Protein AF-A0A842T8N2-F1 (afdb_monomer_lite)

pLDDT: mean 73.02, std 15.63, range [35.78, 96.31]

Radius of gyration: 46.65 Å; chains: 1; bounding box: 90×33×134 Å

Secondary structure (DSSP, 8-state):
--SHHHHHHHHHHHHHHHHHHHHTS-------TT-------SS---------TTHHHHHHHHHHHHHHHHHHHHHHHHHHHHHHHHHHHS--S-HHHHHHHHHHHHHHHHHHHHHHHHHHHHHHHHHHHHHHHHHHHHHHHHHHHHHHHHHHHHHHHHHHHHHS---SSS------EEEPTTT--EEETT-SB-TTT-PBPP---

Foldseek 3Di:
DPPVVVVVVVVVVVVVVVVVVVVPPDPPQDDDPPPPRDPDPPPPDDPPDDDDPCVVVVVVVVVVVVVVVVVVVVVVVVVVVVVVVVVVVPPDPPVPVVVVVVVVVVVVVVVVVVVVVVVVVVVVVVVVVCCVVVVVVVVVVVVVVVVVVVVVVVVVVVVVVVPPDPPPVPPPPPQPWDAAPPPRDIGGPPDQADPPPRDGGDDDD

Sequence (205 aa):
MSTNEDIGYKIRKYVLDLFIIFLLLPSNICFGENYRFVFSWGYGLTISLLDLSTGPIITFILEFYTYLIVFCFILMMILMVLASYFIKHQQIKVAYSFRLIEYWVILMFVSIWIFIFNIMEFIIYRELFGAYIFLPILFIFLFLKTILGIRLGLRLTKEKLNEMPSQNAENAQELETKFCSHCGKKIKNDAEFCEYCGGKQEYTL

Structure (mmCIF, N/CA/C/O backbone):
data_AF-A0A842T8N2-F1
#
_entry.id   AF-A0A842T8N2-F1
#
loop_
_atom_site.group_PDB
_atom_site.id
_atom_site.type_symbol
_atom_site.label_atom_id
_atom_site.label_alt_id
_atom_site.label_comp_id
_atom_site.label_asym_id
_atom_site.label_entity_id
_atom_site.label_seq_id
_atom_site.pdbx_PDB_ins_code
_atom_site.Cartn_x
_atom_site.Cartn_y
_atom_site.Cartn_z
_atom_site.occupancy
_atom_site.B_iso_or_equiv
_atom_site.auth_seq_id
_atom_site.auth_comp_id
_atom_site.auth_asym_id
_atom_site.auth_atom_id
_atom_site.pdbx_PDB_model_num
ATOM 1 N N . MET A 1 1 ? -46.316 -1.437 41.457 1.00 52.72 1 MET A N 1
ATOM 2 C CA . MET A 1 1 ? -45.066 -2.206 41.654 1.00 52.72 1 MET A CA 1
ATOM 3 C C . MET A 1 1 ? -44.668 -3.028 40.411 1.00 52.72 1 MET A C 1
ATOM 5 O O . MET A 1 1 ? -43.785 -3.858 40.526 1.00 52.72 1 MET A O 1
ATOM 9 N N . SER A 1 2 ? -45.233 -2.776 39.214 1.00 53.31 2 SER A N 1
ATOM 10 C CA . SER A 1 2 ? -45.031 -3.604 38.003 1.00 53.31 2 SER A CA 1
ATOM 11 C C . SER A 1 2 ? -44.161 -2.976 36.896 1.00 53.31 2 SER A C 1
ATOM 13 O O . SER A 1 2 ? -44.111 -3.494 35.789 1.00 53.31 2 SER A O 1
ATOM 15 N N . THR A 1 3 ? -43.484 -1.851 37.141 1.00 62.97 3 THR A N 1
ATOM 16 C CA . THR A 1 3 ? -42.824 -1.081 36.065 1.00 62.97 3 THR A CA 1
ATOM 17 C C . THR A 1 3 ? -41.364 -1.462 35.796 1.00 62.97 3 THR A C 1
ATOM 19 O O . THR A 1 3 ? -40.832 -1.099 34.752 1.00 62.97 3 THR A O 1
ATOM 22 N N . ASN A 1 4 ? -40.702 -2.200 36.696 1.00 54.41 4 ASN A N 1
ATOM 23 C CA . ASN A 1 4 ? -39.275 -2.522 36.546 1.00 54.41 4 ASN A CA 1
ATOM 24 C C . ASN A 1 4 ? -38.993 -3.792 35.725 1.00 54.41 4 ASN A C 1
ATOM 26 O O . ASN A 1 4 ? -37.939 -3.864 35.097 1.00 54.41 4 ASN A O 1
ATOM 30 N N . GLU A 1 5 ? -39.911 -4.762 35.674 1.00 70.56 5 GLU A N 1
ATOM 31 C CA . GLU A 1 5 ? -39.715 -5.977 34.860 1.00 70.56 5 GLU A CA 1
ATOM 32 C C . GLU A 1 5 ? -39.825 -5.691 33.353 1.00 70.56 5 GLU A C 1
ATOM 34 O O . GLU A 1 5 ? -39.083 -6.257 32.549 1.00 70.56 5 GLU A O 1
ATOM 39 N N . ASP A 1 6 ? -40.663 -4.726 32.970 1.00 77.62 6 ASP A N 1
ATOM 40 C CA . ASP A 1 6 ? -40.945 -4.408 31.565 1.00 77.62 6 ASP A CA 1
ATOM 41 C C . ASP A 1 6 ? -39.753 -3.735 30.843 1.00 77.62 6 ASP A C 1
ATOM 43 O O . ASP A 1 6 ? -39.524 -3.906 29.642 1.00 77.62 6 ASP A O 1
ATOM 47 N N . ILE A 1 7 ? -38.907 -3.016 31.590 1.00 73.31 7 ILE A N 1
ATOM 48 C CA . ILE A 1 7 ? -37.714 -2.345 31.046 1.00 73.31 7 ILE A CA 1
ATOM 49 C C . ILE A 1 7 ? -36.617 -3.363 30.697 1.00 73.31 7 ILE A C 1
ATOM 51 O O . ILE A 1 7 ? -35.947 -3.225 29.671 1.00 73.31 7 ILE A O 1
ATOM 55 N N . GLY A 1 8 ? -36.448 -4.408 31.515 1.00 75.19 8 GLY A N 1
ATOM 56 C CA . GLY A 1 8 ? -35.455 -5.457 31.272 1.00 75.19 8 GLY A CA 1
ATOM 57 C C . GLY A 1 8 ? -35.747 -6.253 30.000 1.00 75.19 8 GLY A C 1
ATOM 58 O O . GLY A 1 8 ? -34.830 -6.561 29.234 1.00 75.19 8 GLY A O 1
ATOM 59 N N . TYR A 1 9 ? -37.028 -6.520 29.731 1.00 78.25 9 TYR A N 1
ATOM 60 C CA . TYR A 1 9 ? -37.463 -7.225 28.528 1.00 78.25 9 TYR A CA 1
ATOM 61 C C . TYR A 1 9 ? -37.198 -6.416 27.249 1.00 78.25 9 TYR A C 1
ATOM 63 O O . TYR A 1 9 ? -36.643 -6.950 26.285 1.00 78.25 9 TYR A O 1
ATOM 71 N N . LYS A 1 10 ? -37.494 -5.107 27.251 1.00 76.38 10 LYS A N 1
ATOM 72 C CA . LYS A 1 10 ? -37.224 -4.228 26.098 1.00 76.38 10 LYS A CA 1
ATOM 73 C C . LYS A 1 10 ? -35.742 -4.165 25.741 1.00 76.38 10 LYS A C 1
ATOM 75 O O . LYS A 1 10 ? -35.403 -4.285 24.569 1.00 76.38 10 LYS A O 1
ATOM 80 N N . ILE A 1 11 ? -34.858 -4.027 26.729 1.00 69.44 11 ILE A N 1
ATOM 81 C CA . ILE A 1 11 ? -33.409 -3.953 26.480 1.00 69.44 11 ILE A CA 1
ATOM 82 C C . ILE A 1 11 ? -32.888 -5.277 25.911 1.00 69.44 11 ILE A C 1
ATOM 84 O O . ILE A 1 11 ? -32.131 -5.272 24.942 1.00 69.44 11 ILE A O 1
ATOM 88 N N . ARG A 1 12 ? -33.331 -6.415 26.460 1.00 75.62 12 ARG A N 1
ATOM 89 C CA . ARG A 1 12 ? -32.906 -7.739 25.987 1.00 75.62 12 ARG A CA 1
ATOM 90 C C . ARG A 1 12 ? -33.327 -7.980 24.532 1.00 75.62 12 ARG A C 1
ATOM 92 O O . ARG A 1 12 ? -32.549 -8.542 23.769 1.00 75.62 12 ARG A O 1
ATOM 99 N N . LYS A 1 13 ? -34.504 -7.481 24.140 1.00 83.12 13 LYS A N 1
ATOM 100 C CA . LYS A 1 13 ? -34.987 -7.506 22.754 1.00 83.12 13 LYS A CA 1
ATOM 101 C C . LYS A 1 13 ? -34.145 -6.624 21.823 1.00 83.12 13 LYS A C 1
ATOM 103 O O . LYS A 1 13 ? -33.704 -7.112 20.794 1.00 83.12 13 LYS A O 1
ATOM 108 N N . TYR A 1 14 ? -33.832 -5.385 22.216 1.00 74.44 14 TYR A N 1
ATOM 109 C CA . TYR A 1 14 ? -32.983 -4.490 21.411 1.00 74.44 14 TYR A CA 1
ATOM 110 C C . TYR A 1 14 ? -31.581 -5.055 21.157 1.00 74.44 14 TYR A C 1
ATOM 112 O O . TYR A 1 14 ? -31.061 -4.918 20.054 1.00 74.44 14 TYR A O 1
ATOM 120 N N . VAL A 1 15 ? -30.975 -5.699 22.159 1.00 74.06 15 VAL A N 1
ATOM 121 C CA . VAL A 1 15 ? -29.661 -6.342 22.003 1.00 74.06 15 VAL A CA 1
ATOM 122 C C . VAL A 1 15 ? -29.745 -7.533 21.048 1.00 74.06 15 VAL A C 1
ATOM 124 O O . VAL A 1 15 ? -28.868 -7.687 20.202 1.00 74.06 15 VAL A O 1
ATOM 127 N N . LEU A 1 16 ? -30.804 -8.346 21.144 1.00 77.31 16 LEU A N 1
ATOM 128 C CA . LEU A 1 16 ? -31.015 -9.470 20.231 1.00 77.31 16 LEU A CA 1
ATOM 129 C C . LEU A 1 16 ? -31.242 -8.995 18.790 1.00 77.31 16 LEU A C 1
ATOM 131 O O . LEU A 1 16 ? -30.653 -9.550 17.869 1.00 77.31 16 LEU A O 1
ATOM 135 N N . ASP A 1 17 ? -32.047 -7.950 18.604 1.00 78.19 17 ASP A N 1
ATOM 136 C CA . ASP A 1 17 ? -32.354 -7.392 17.287 1.00 78.19 17 ASP A CA 1
ATOM 137 C C . ASP A 1 17 ? -31.095 -6.787 16.641 1.00 78.19 17 ASP A C 1
ATOM 139 O O . ASP A 1 17 ? -30.826 -7.044 15.468 1.00 78.19 17 ASP A O 1
ATOM 143 N N . LEU A 1 18 ? -30.259 -6.069 17.407 1.00 70.56 18 LEU A N 1
ATOM 144 C CA . LEU A 1 18 ? -28.961 -5.584 16.917 1.00 70.56 18 LEU A CA 1
ATOM 145 C C . LEU A 1 18 ? -28.023 -6.734 16.529 1.00 70.56 18 LEU A C 1
ATOM 147 O O . LEU A 1 18 ? -27.327 -6.649 15.519 1.00 70.56 18 LEU A O 1
ATOM 151 N N . PHE A 1 19 ? -28.008 -7.809 17.318 1.00 72.69 19 PHE A N 1
ATOM 152 C CA . PHE A 1 19 ? -27.183 -8.986 17.054 1.00 72.69 19 PHE A CA 1
ATOM 153 C C . PHE A 1 19 ? -27.637 -9.732 15.791 1.00 72.69 19 PHE A C 1
ATOM 155 O O . PHE A 1 19 ? -26.807 -10.157 14.991 1.00 72.69 19 PHE A O 1
ATOM 162 N N . ILE A 1 20 ? -28.950 -9.833 15.562 1.00 73.88 20 ILE A N 1
ATOM 163 C CA . ILE A 1 20 ? -29.529 -10.433 14.353 1.00 73.88 20 ILE A CA 1
ATOM 164 C C . ILE A 1 20 ? -29.238 -9.569 13.122 1.00 73.88 20 ILE A C 1
ATOM 166 O O . ILE A 1 20 ? -28.821 -10.106 12.103 1.00 73.88 20 ILE A O 1
ATOM 170 N N . ILE A 1 21 ? -29.381 -8.242 13.208 1.00 71.94 21 ILE A N 1
ATOM 171 C CA . ILE A 1 21 ? -29.010 -7.326 12.112 1.00 71.94 21 ILE A CA 1
ATOM 172 C C . ILE A 1 21 ? -27.526 -7.488 11.752 1.00 71.94 21 ILE A C 1
ATOM 174 O O . ILE A 1 21 ? -27.172 -7.463 10.576 1.00 71.94 21 ILE A O 1
ATOM 178 N N . PHE A 1 22 ? -26.667 -7.711 12.750 1.00 62.31 22 PHE A N 1
ATOM 179 C CA . PHE A 1 22 ? -25.241 -7.941 12.539 1.00 62.31 22 PHE A CA 1
ATOM 180 C C . PHE A 1 22 ? -24.931 -9.306 11.905 1.00 62.31 22 PHE A C 1
ATOM 182 O O . PHE A 1 22 ? -24.073 -9.391 11.034 1.00 62.31 22 PHE A O 1
ATOM 189 N N . LEU A 1 23 ? -25.661 -10.362 12.277 1.00 63.19 23 LEU A N 1
ATOM 190 C CA . LEU A 1 23 ? -25.563 -11.680 11.634 1.00 63.19 23 LEU A CA 1
ATOM 191 C C . LEU A 1 23 ? -26.133 -11.704 10.207 1.00 63.19 23 LEU A C 1
ATOM 193 O O . LEU A 1 23 ? -25.755 -12.565 9.417 1.00 63.19 23 LEU A O 1
ATOM 197 N N . LEU A 1 24 ? -27.043 -10.782 9.885 1.00 64.19 24 LEU A N 1
ATOM 198 C CA . LEU A 1 24 ? -27.659 -10.646 8.563 1.00 64.19 24 LEU A CA 1
ATOM 199 C C . LEU A 1 24 ? -26.901 -9.693 7.627 1.00 64.19 24 LEU A C 1
ATOM 201 O O . LEU A 1 24 ? -27.264 -9.595 6.454 1.00 64.19 24 LEU A O 1
ATOM 205 N N . LEU A 1 25 ? -25.856 -9.002 8.103 1.00 57.88 25 LEU A N 1
ATOM 206 C CA . LEU A 1 25 ? -24.948 -8.263 7.227 1.00 57.88 25 LEU A CA 1
ATOM 207 C C . LEU A 1 25 ? -24.243 -9.277 6.306 1.00 57.88 25 LEU A C 1
ATOM 209 O O . LEU A 1 25 ? -23.572 -10.182 6.801 1.00 57.88 25 LEU A O 1
ATOM 213 N N . PRO A 1 26 ? -24.426 -9.180 4.977 1.00 43.91 26 PRO A N 1
ATOM 214 C CA . PRO A 1 26 ? -24.055 -10.244 4.058 1.00 43.91 26 PRO A CA 1
ATOM 215 C C . PRO A 1 26 ? -22.536 -10.418 4.003 1.00 43.91 26 PRO A C 1
ATOM 217 O O . PRO A 1 26 ? -21.829 -9.659 3.347 1.00 43.91 26 PRO A O 1
ATOM 220 N N . SER A 1 27 ? -22.040 -11.479 4.630 1.00 48.00 27 SER A N 1
ATOM 221 C CA . SER A 1 27 ? -20.709 -12.047 4.414 1.00 48.00 27 SER A CA 1
ATOM 222 C C . SER A 1 27 ? -20.696 -12.913 3.147 1.00 48.00 27 SER A C 1
ATOM 224 O O . SER A 1 27 ? -20.274 -14.066 3.156 1.00 48.00 27 SER A O 1
ATOM 226 N N . ASN A 1 28 ? -21.184 -12.378 2.025 1.00 41.75 28 ASN A N 1
ATOM 227 C CA . ASN A 1 28 ? -21.170 -13.100 0.754 1.00 41.75 28 ASN A CA 1
ATOM 228 C C . ASN A 1 28 ? -19.803 -12.941 0.081 1.00 41.75 28 ASN A C 1
ATOM 230 O O . ASN A 1 28 ? -19.617 -12.121 -0.815 1.00 41.75 28 ASN A O 1
ATOM 234 N N . ILE A 1 29 ? -18.842 -13.748 0.528 1.00 49.03 29 ILE A N 1
ATOM 235 C CA . ILE A 1 29 ? -17.599 -13.995 -0.203 1.00 49.03 29 ILE A CA 1
ATOM 236 C C . ILE A 1 29 ? -17.893 -15.122 -1.198 1.00 49.03 29 ILE A C 1
ATOM 238 O O . ILE A 1 29 ? -17.905 -16.299 -0.841 1.00 49.03 29 ILE A O 1
ATOM 242 N N . CYS A 1 30 ? -18.173 -14.766 -2.451 1.00 47.97 30 CYS A N 1
ATOM 243 C CA . CYS A 1 30 ? -18.300 -15.745 -3.528 1.00 47.97 30 CYS A CA 1
ATOM 244 C C . CYS A 1 30 ? -16.913 -16.063 -4.101 1.00 47.97 30 CYS A C 1
ATOM 246 O O . CYS A 1 30 ? -16.260 -15.194 -4.678 1.00 47.97 30 CYS A O 1
ATOM 248 N N . PHE A 1 31 ? -16.477 -17.317 -3.978 1.00 40.94 31 PHE A N 1
ATOM 249 C CA . PHE A 1 31 ? -15.274 -17.820 -4.640 1.00 40.94 31 PHE A CA 1
ATOM 250 C C . PHE A 1 31 ? -15.604 -18.202 -6.088 1.00 40.94 31 PHE A C 1
ATOM 252 O O . PHE A 1 31 ? -16.298 -19.185 -6.333 1.00 40.94 31 PHE A O 1
ATOM 259 N N . GLY A 1 32 ? -15.129 -17.411 -7.052 1.00 46.28 32 GLY A N 1
ATOM 260 C CA . GLY A 1 32 ? -15.164 -17.764 -8.474 1.00 46.28 32 GLY A CA 1
ATOM 261 C C . GLY A 1 32 ? -13.920 -18.558 -8.884 1.00 46.28 32 GLY A C 1
ATOM 262 O O . GLY A 1 32 ? -12.822 -18.266 -8.415 1.00 46.28 32 GLY A O 1
ATOM 263 N N . GLU A 1 33 ? -14.076 -19.514 -9.804 1.00 49.69 33 GLU A N 1
ATOM 264 C CA . GLU A 1 33 ? -13.062 -20.495 -10.251 1.00 49.69 33 GLU A CA 1
ATOM 265 C C . GLU A 1 33 ? -11.791 -19.911 -10.920 1.00 49.69 33 GLU A C 1
ATOM 267 O O . GLU A 1 33 ? -10.965 -20.658 -11.425 1.00 49.69 33 GLU A O 1
ATOM 272 N N . ASN A 1 34 ? -11.580 -18.588 -10.908 1.00 48.38 34 ASN A N 1
ATOM 273 C CA . ASN A 1 34 ? -10.471 -17.918 -11.604 1.00 48.38 34 ASN A CA 1
ATOM 274 C C . ASN A 1 34 ? -9.693 -16.900 -10.748 1.00 48.38 34 ASN A C 1
ATOM 276 O O . ASN A 1 34 ? -9.160 -15.937 -11.294 1.00 48.38 34 ASN A O 1
ATOM 280 N N . TYR A 1 35 ? -9.651 -17.059 -9.419 1.00 50.78 35 TYR A N 1
ATOM 281 C CA . TYR A 1 35 ? -8.906 -16.186 -8.482 1.00 50.78 35 TYR A CA 1
ATOM 282 C C . TYR A 1 35 ? -9.149 -14.669 -8.650 1.00 50.78 35 TYR A C 1
ATOM 284 O O . TYR A 1 35 ? -8.400 -13.848 -8.125 1.00 50.78 35 TYR A O 1
ATOM 292 N N . ARG A 1 36 ? -10.212 -14.266 -9.359 1.00 44.81 36 ARG A N 1
ATOM 293 C CA . ARG A 1 36 ? -10.666 -12.879 -9.414 1.00 44.81 36 ARG A CA 1
ATOM 294 C C . ARG A 1 36 ? -11.488 -12.616 -8.168 1.00 44.81 36 ARG A C 1
ATOM 296 O O . ARG A 1 36 ? -12.667 -12.957 -8.112 1.00 44.81 36 ARG A O 1
ATOM 303 N N . PHE A 1 37 ? -10.856 -11.995 -7.183 1.00 48.12 37 PHE A N 1
ATOM 304 C CA . PHE A 1 37 ? -11.557 -11.385 -6.063 1.00 48.12 37 PHE A CA 1
ATOM 305 C C . PHE A 1 37 ? -12.382 -10.211 -6.598 1.00 48.12 37 PHE A C 1
ATOM 307 O O . PHE A 1 37 ? -11.847 -9.153 -6.922 1.00 48.12 37 PHE A O 1
ATOM 314 N N . VAL A 1 38 ? -13.691 -10.409 -6.747 1.00 46.09 38 VAL A N 1
ATOM 315 C CA . VAL A 1 38 ? -14.624 -9.332 -7.089 1.00 46.09 38 VAL A CA 1
ATOM 316 C C . VAL A 1 38 ? -15.290 -8.878 -5.797 1.00 46.09 38 VAL A C 1
ATOM 318 O O . VAL A 1 38 ? -16.313 -9.419 -5.388 1.00 46.09 38 VAL A O 1
ATOM 321 N N . PHE A 1 39 ? -14.703 -7.878 -5.141 1.00 43.91 39 PHE A N 1
ATOM 322 C CA . PHE A 1 39 ? -15.375 -7.168 -4.057 1.00 43.91 39 PHE A CA 1
ATOM 323 C C . PHE A 1 39 ? -16.373 -6.179 -4.655 1.00 43.91 39 PHE A C 1
ATOM 325 O O . PHE A 1 39 ? -16.012 -5.081 -5.074 1.00 43.91 39 PHE A O 1
ATOM 332 N N . SER A 1 40 ? -17.644 -6.572 -4.714 1.00 40.28 40 SER A N 1
ATOM 333 C CA . SER A 1 40 ? -18.734 -5.655 -5.044 1.00 40.28 40 SER A CA 1
ATOM 334 C C . SER A 1 40 ? -19.228 -4.985 -3.764 1.00 40.28 40 SER A C 1
ATOM 336 O O . SER A 1 40 ? -20.203 -5.404 -3.149 1.00 40.28 40 SER A O 1
ATOM 338 N N . TRP A 1 41 ? -18.541 -3.924 -3.346 1.00 42.19 41 TRP A N 1
ATOM 339 C CA . TRP A 1 41 ? -19.223 -2.867 -2.603 1.00 42.19 41 TRP A CA 1
ATOM 340 C C . TRP A 1 41 ? -20.071 -2.111 -3.627 1.00 42.19 41 TRP A C 1
ATOM 342 O O . TRP A 1 41 ? -19.612 -1.906 -4.747 1.00 42.19 41 TRP A O 1
ATOM 352 N N . GLY A 1 42 ? -21.307 -1.738 -3.292 1.00 38.16 42 GLY A N 1
ATOM 353 C CA . GLY A 1 42 ? -22.322 -1.187 -4.211 1.00 38.16 42 GLY A CA 1
ATOM 354 C C . GLY A 1 42 ? -21.978 0.104 -4.981 1.00 38.16 42 GLY A C 1
ATOM 355 O O . GLY A 1 42 ? -22.878 0.739 -5.518 1.00 38.16 42 GLY A O 1
ATOM 356 N N . TYR A 1 43 ? -20.708 0.494 -5.075 1.00 39.31 43 TYR A N 1
ATOM 357 C CA . TYR A 1 43 ? -20.194 1.540 -5.946 1.00 39.31 43 TYR A CA 1
ATOM 358 C C . TYR A 1 43 ? -19.194 0.895 -6.909 1.00 39.31 43 TYR A C 1
ATOM 360 O O . TYR A 1 43 ? -18.088 0.534 -6.518 1.00 39.31 43 TYR A O 1
ATOM 368 N N . GLY A 1 44 ? -19.622 0.684 -8.157 1.00 35.78 44 GLY A N 1
ATOM 369 C CA . GLY A 1 44 ? -18.904 -0.068 -9.190 1.00 35.78 44 GLY A CA 1
ATOM 370 C C . GLY A 1 44 ? -17.577 0.556 -9.623 1.00 35.78 44 GLY A C 1
ATOM 371 O O . GLY A 1 44 ? -17.482 1.127 -10.705 1.00 35.78 44 GLY A O 1
ATOM 372 N N . LEU A 1 45 ? -16.542 0.412 -8.799 1.00 36.16 45 LEU A N 1
ATOM 373 C CA . LEU A 1 45 ? -15.175 0.811 -9.105 1.00 36.16 45 LEU A CA 1
ATOM 374 C C . LEU A 1 45 ? -14.270 -0.419 -8.986 1.00 36.16 45 LEU A C 1
ATOM 376 O O . LEU A 1 45 ? -13.656 -0.690 -7.958 1.00 36.16 45 LEU A O 1
ATOM 380 N N . THR A 1 46 ? -14.224 -1.215 -10.052 1.00 40.97 46 THR A N 1
ATOM 381 C CA . THR A 1 46 ? -13.292 -2.339 -10.167 1.00 40.97 46 THR A CA 1
ATOM 382 C C . THR A 1 46 ? -11.903 -1.791 -10.477 1.00 40.97 46 THR A C 1
ATOM 384 O O . THR A 1 46 ? -11.604 -1.456 -11.623 1.00 40.97 46 THR A O 1
ATOM 387 N N . ILE A 1 47 ? -11.051 -1.677 -9.461 1.00 45.91 47 ILE A N 1
ATOM 388 C CA . ILE A 1 47 ? -9.640 -1.343 -9.655 1.00 45.91 47 ILE A CA 1
ATOM 389 C C . ILE A 1 47 ? -8.910 -2.631 -10.051 1.00 45.91 47 ILE A C 1
ATOM 391 O O . ILE A 1 47 ? -8.625 -3.484 -9.216 1.00 45.91 47 ILE A O 1
ATOM 395 N N . SER A 1 48 ? -8.624 -2.792 -11.342 1.00 43.78 48 SER A N 1
ATOM 396 C CA . SER A 1 48 ? -7.731 -3.840 -11.846 1.00 43.78 48 SER A CA 1
ATOM 397 C C . SER A 1 48 ? -6.276 -3.403 -11.652 1.00 43.78 48 SER A C 1
ATOM 399 O O . SER A 1 48 ? -5.649 -2.890 -12.575 1.00 43.78 48 SER A O 1
ATOM 401 N N . LEU A 1 49 ? -5.748 -3.543 -10.433 1.00 45.69 49 LEU A N 1
ATOM 402 C CA . LEU A 1 49 ? -4.329 -3.309 -10.153 1.00 45.69 49 LEU A CA 1
ATOM 403 C C . LEU A 1 49 ? -3.548 -4.623 -10.268 1.00 45.69 49 LEU A C 1
ATOM 405 O O . LEU A 1 49 ? -3.746 -5.536 -9.478 1.00 45.69 49 LEU A O 1
ATOM 409 N N . LEU A 1 50 ? -2.709 -4.650 -11.306 1.00 42.03 50 LEU A N 1
ATOM 410 C CA . LEU A 1 50 ? -1.533 -5.477 -11.596 1.00 42.03 50 LEU A CA 1
ATOM 411 C C . LEU A 1 50 ? -1.279 -6.759 -10.776 1.00 42.03 50 LEU A C 1
ATOM 413 O O . LEU A 1 50 ? -1.125 -6.736 -9.557 1.00 42.03 50 LEU A O 1
ATOM 417 N N . ASP A 1 51 ? -1.027 -7.829 -11.536 1.00 45.38 51 ASP A N 1
ATOM 418 C CA . ASP A 1 51 ? -0.449 -9.122 -11.155 1.00 45.38 51 ASP A CA 1
ATOM 419 C C . ASP A 1 51 ? 0.904 -9.003 -10.422 1.00 45.38 51 ASP A C 1
ATOM 421 O O . ASP A 1 51 ? 1.973 -9.252 -10.983 1.00 45.38 51 ASP A O 1
ATOM 425 N N . LEU A 1 52 ? 0.882 -8.648 -9.139 1.00 47.50 52 LEU A N 1
ATOM 426 C CA . LEU A 1 52 ? 2.006 -8.866 -8.233 1.00 47.50 52 LEU A CA 1
ATOM 427 C C . LEU A 1 52 ? 1.592 -9.934 -7.222 1.00 47.50 52 LEU A C 1
ATOM 429 O O . LEU A 1 52 ? 0.617 -9.768 -6.491 1.00 47.50 52 LEU A O 1
ATOM 433 N N . SER A 1 53 ? 2.343 -11.034 -7.174 1.00 58.62 53 SER A N 1
ATOM 434 C CA . SER A 1 53 ? 2.096 -12.232 -6.352 1.00 58.62 53 SER A CA 1
ATOM 435 C C . SER A 1 53 ? 1.974 -11.989 -4.836 1.00 58.62 53 SER A C 1
ATOM 437 O O . SER A 1 53 ? 1.693 -12.917 -4.081 1.00 58.62 53 SER A O 1
ATOM 439 N N . THR A 1 54 ? 2.156 -10.752 -4.376 1.00 59.25 54 THR A N 1
ATOM 440 C CA . THR A 1 54 ? 1.994 -10.296 -2.988 1.00 59.25 54 THR A CA 1
ATOM 441 C C . THR A 1 54 ? 0.630 -9.657 -2.704 1.00 59.25 54 THR A C 1
ATOM 443 O O . THR A 1 54 ? 0.260 -9.526 -1.537 1.00 59.25 54 THR A O 1
ATOM 446 N N . GLY A 1 55 ? -0.142 -9.309 -3.740 1.00 65.50 55 GLY A N 1
ATOM 447 C CA . GLY A 1 55 ? -1.459 -8.672 -3.646 1.00 65.50 55 GLY A CA 1
ATOM 448 C C . GLY A 1 55 ? -2.427 -9.351 -2.669 1.00 65.50 55 GLY A C 1
ATOM 449 O O . GLY A 1 55 ? -2.829 -8.696 -1.708 1.00 65.50 55 GLY A O 1
ATOM 450 N N . PRO A 1 56 ? -2.749 -10.652 -2.830 1.00 75.94 56 PRO A N 1
ATOM 451 C CA . PRO A 1 56 ? -3.793 -11.302 -2.035 1.00 75.94 56 PRO A CA 1
ATOM 452 C C . PRO A 1 56 ? -3.444 -11.436 -0.547 1.00 75.94 56 PRO A C 1
ATOM 454 O O . PRO A 1 56 ? -4.337 -11.392 0.295 1.00 75.94 56 PRO A O 1
ATOM 457 N N . ILE A 1 57 ? -2.157 -11.552 -0.196 1.00 74.69 57 ILE A N 1
ATOM 458 C CA . ILE A 1 57 ? -1.726 -11.625 1.210 1.00 74.69 57 ILE A CA 1
ATOM 459 C C . ILE A 1 57 ? -1.961 -10.278 1.899 1.00 74.69 57 ILE A C 1
ATOM 461 O O . ILE A 1 57 ? -2.487 -10.235 3.008 1.00 74.69 57 ILE A O 1
ATOM 465 N N . ILE A 1 58 ? -1.615 -9.173 1.233 1.00 74.94 58 ILE A N 1
ATOM 466 C CA . ILE A 1 58 ? -1.811 -7.827 1.783 1.00 74.94 58 ILE A CA 1
ATOM 467 C C . ILE A 1 58 ? -3.307 -7.517 1.909 1.00 74.94 58 ILE A C 1
ATOM 469 O O . ILE A 1 58 ? -3.724 -6.985 2.937 1.00 74.94 58 ILE A O 1
ATOM 473 N N . THR A 1 59 ? -4.126 -7.893 0.918 1.00 75.88 59 THR A N 1
ATOM 474 C CA . THR A 1 59 ? -5.585 -7.688 0.991 1.00 75.88 59 THR A CA 1
ATOM 475 C C . THR A 1 59 ? -6.196 -8.478 2.144 1.00 75.88 59 THR A C 1
ATOM 477 O O . THR A 1 59 ? -6.941 -7.913 2.939 1.00 75.88 59 THR A O 1
ATOM 480 N N . PHE A 1 60 ? -5.802 -9.744 2.309 1.00 75.50 60 PHE A N 1
ATOM 481 C CA . PHE A 1 60 ? -6.275 -10.587 3.406 1.00 75.50 60 PHE A CA 1
ATOM 482 C C . PHE A 1 60 ? -5.887 -10.036 4.785 1.00 75.50 60 PHE A C 1
ATOM 484 O O . PHE A 1 60 ? -6.709 -10.018 5.699 1.00 75.50 60 PHE A O 1
ATOM 491 N N . ILE A 1 61 ? -4.649 -9.553 4.941 1.00 79.00 61 ILE A N 1
ATOM 492 C CA . ILE A 1 61 ? -4.189 -8.940 6.195 1.00 79.00 61 ILE A CA 1
ATOM 493 C C . ILE A 1 61 ? -4.995 -7.675 6.503 1.00 79.00 61 ILE A C 1
ATOM 495 O O . ILE A 1 61 ? -5.407 -7.486 7.648 1.00 79.00 61 ILE A O 1
ATOM 499 N N . LEU A 1 62 ? -5.242 -6.826 5.502 1.00 78.25 62 LEU A N 1
ATOM 500 C CA . LEU A 1 62 ? -6.035 -5.608 5.673 1.00 78.25 62 LEU A CA 1
ATOM 501 C C . LEU A 1 62 ? -7.479 -5.929 6.064 1.00 78.25 62 LEU A C 1
ATOM 503 O O . LEU A 1 62 ? -7.975 -5.359 7.032 1.00 78.25 62 LEU A O 1
ATOM 507 N N . GLU A 1 63 ? -8.123 -6.875 5.383 1.00 79.00 63 GLU A N 1
ATOM 508 C CA . GLU A 1 63 ? -9.485 -7.308 5.703 1.00 79.00 63 GLU A CA 1
ATOM 509 C C . GLU A 1 63 ? -9.583 -7.896 7.108 1.00 79.00 63 GLU A C 1
ATOM 511 O O . GLU A 1 63 ? -10.433 -7.480 7.896 1.00 79.00 63 GLU A O 1
ATOM 516 N N . PHE A 1 64 ? -8.687 -8.825 7.455 1.00 80.69 64 PHE A N 1
ATOM 517 C CA . PHE A 1 64 ? -8.631 -9.408 8.793 1.00 80.69 64 PHE A CA 1
ATOM 518 C C . PHE A 1 64 ? -8.457 -8.327 9.860 1.00 80.69 64 PHE A C 1
ATOM 520 O O . PHE A 1 64 ? -9.140 -8.351 10.887 1.00 80.69 64 PHE A O 1
ATOM 527 N N . TYR A 1 65 ? -7.585 -7.350 9.601 1.00 78.50 65 TYR A N 1
ATOM 528 C CA . TYR A 1 65 ? -7.392 -6.227 10.500 1.00 78.50 65 TYR A CA 1
ATOM 529 C C . TYR A 1 65 ? -8.687 -5.434 10.650 1.00 78.50 65 TYR A C 1
ATOM 531 O O . TYR A 1 65 ? -9.137 -5.266 11.777 1.00 78.50 65 TYR A O 1
ATOM 539 N N . THR A 1 66 ? -9.345 -5.040 9.553 1.00 78.00 66 THR A N 1
ATOM 540 C CA . THR A 1 66 ? -10.638 -4.335 9.581 1.00 78.00 66 THR A CA 1
ATOM 541 C C . THR A 1 66 ? -11.689 -5.090 10.398 1.00 78.00 66 THR A C 1
ATOM 543 O O . THR A 1 66 ? -12.368 -4.474 11.221 1.00 78.00 66 THR A O 1
ATOM 546 N N . TYR A 1 67 ? -11.793 -6.413 10.257 1.00 79.12 67 TYR A N 1
ATOM 547 C CA . TYR A 1 67 ? -12.699 -7.218 11.082 1.00 79.12 67 TYR A CA 1
ATOM 548 C C . TYR A 1 67 ? -12.333 -7.180 12.567 1.00 79.12 67 TYR A C 1
ATOM 550 O O . TYR A 1 67 ? -13.219 -7.020 13.408 1.00 79.12 67 TYR A O 1
ATOM 558 N N . LEU A 1 68 ? -11.044 -7.271 12.901 1.00 80.06 68 LEU A N 1
ATOM 559 C CA . LEU A 1 68 ? -10.562 -7.154 14.277 1.00 80.06 68 LEU A CA 1
ATOM 560 C C . LEU A 1 68 ? -10.927 -5.787 14.882 1.00 80.06 68 LEU A C 1
ATOM 562 O O . LEU A 1 68 ? -11.363 -5.726 16.031 1.00 80.06 68 LEU A O 1
ATOM 566 N N . ILE A 1 69 ? -10.814 -4.701 14.104 1.00 78.06 69 ILE A N 1
ATOM 567 C CA . ILE A 1 69 ? -11.224 -3.348 14.521 1.00 78.06 69 ILE A CA 1
ATOM 568 C C . ILE A 1 69 ? -12.708 -3.328 14.890 1.00 78.06 69 ILE A C 1
ATOM 570 O O . ILE A 1 69 ? -13.074 -2.906 15.989 1.00 78.06 69 ILE A O 1
ATOM 574 N N . VAL A 1 70 ? -13.561 -3.782 13.968 1.00 80.62 70 VAL A N 1
ATOM 575 C CA . VAL A 1 70 ? -15.019 -3.769 14.143 1.00 80.62 70 VAL A CA 1
ATOM 576 C C . VAL A 1 70 ? -15.415 -4.623 15.345 1.00 80.62 70 VAL A C 1
ATOM 578 O O . VAL A 1 70 ? -16.213 -4.189 16.176 1.00 80.62 70 VAL A O 1
ATOM 581 N N . PHE A 1 71 ? -14.803 -5.798 15.494 1.00 82.56 71 PHE A N 1
ATOM 582 C CA . PHE A 1 71 ? -15.022 -6.677 16.636 1.00 82.56 71 PHE A CA 1
ATOM 583 C C . PHE A 1 71 ? -14.655 -6.004 17.968 1.00 82.56 71 PHE A C 1
ATOM 585 O O . PHE A 1 71 ? -15.458 -6.009 18.902 1.00 82.56 71 PHE A O 1
ATOM 592 N N . CYS A 1 72 ? -13.484 -5.365 18.052 1.00 79.56 72 CYS A N 1
ATOM 593 C CA . CYS A 1 72 ? -13.056 -4.624 19.240 1.00 79.56 72 CYS A CA 1
ATOM 594 C C . CYS A 1 72 ? -14.015 -3.476 19.586 1.00 79.56 72 CYS A C 1
ATOM 596 O O . CYS A 1 72 ? -14.321 -3.265 20.761 1.00 79.56 72 CYS A O 1
ATOM 598 N N . PHE A 1 73 ? -14.523 -2.758 18.581 1.00 78.12 73 PHE A N 1
ATOM 599 C CA . PHE A 1 73 ? -15.483 -1.673 18.782 1.00 78.12 73 PHE A CA 1
ATOM 600 C C . PHE A 1 73 ? -16.811 -2.187 19.357 1.00 78.12 73 PHE A C 1
ATOM 602 O O . PHE A 1 73 ? -17.326 -1.635 20.330 1.00 78.12 73 PHE A O 1
ATOM 609 N N . ILE A 1 74 ? -17.329 -3.293 18.816 1.00 82.00 74 ILE A N 1
ATOM 610 C CA . ILE A 1 74 ? -18.551 -3.940 19.312 1.00 82.00 74 ILE A CA 1
ATOM 611 C C . ILE A 1 74 ? -18.357 -4.434 20.746 1.00 82.00 74 ILE A C 1
ATOM 613 O O . ILE A 1 74 ? -19.204 -4.178 21.603 1.00 82.00 74 ILE A O 1
ATOM 617 N N . LEU A 1 75 ? -17.231 -5.094 21.035 1.00 84.50 75 LEU A N 1
ATOM 618 C CA . LEU A 1 75 ? -16.914 -5.565 22.382 1.00 84.50 75 LEU A CA 1
ATOM 619 C C . LEU A 1 75 ? -16.873 -4.399 23.379 1.00 84.50 75 LEU A C 1
ATOM 621 O O . LEU A 1 75 ? -17.448 -4.497 24.461 1.00 84.50 75 LEU A O 1
ATOM 625 N N . MET A 1 76 ? -16.264 -3.273 23.001 1.00 80.75 76 MET A N 1
ATOM 626 C CA . MET A 1 76 ? -16.259 -2.062 23.822 1.00 80.75 76 MET A CA 1
ATOM 627 C C . MET A 1 76 ? -17.661 -1.503 24.063 1.00 80.75 76 MET A C 1
ATOM 629 O O . MET A 1 76 ? -17.985 -1.171 25.203 1.00 80.75 76 MET A O 1
ATOM 633 N N . MET A 1 77 ? -18.513 -1.433 23.035 1.00 80.75 77 MET A N 1
ATOM 634 C CA . MET A 1 77 ? -19.902 -0.996 23.206 1.00 80.75 77 MET A CA 1
ATOM 635 C C . MET A 1 77 ? -20.656 -1.893 24.192 1.00 80.75 77 MET A C 1
ATOM 637 O O . MET A 1 77 ? -21.356 -1.392 25.072 1.00 80.75 77 MET A O 1
ATOM 641 N N . ILE A 1 78 ? -20.474 -3.212 24.094 1.00 83.69 78 ILE A N 1
ATOM 642 C CA . ILE A 1 78 ? -21.078 -4.175 25.022 1.00 83.69 78 ILE A CA 1
ATOM 643 C C . ILE A 1 78 ? -20.575 -3.928 26.447 1.00 83.69 78 ILE A C 1
ATOM 645 O O . ILE A 1 78 ? -21.385 -3.823 27.368 1.00 83.69 78 ILE A O 1
ATOM 649 N N . LEU A 1 79 ? -19.261 -3.781 26.641 1.00 83.94 79 LEU A N 1
ATOM 650 C CA . LEU A 1 79 ? -18.671 -3.519 27.956 1.00 83.94 79 LEU A CA 1
ATOM 651 C C . LEU A 1 79 ? -19.183 -2.210 28.566 1.00 83.94 79 LEU A C 1
ATOM 653 O O . LEU A 1 79 ? -19.483 -2.181 29.757 1.00 83.94 79 LEU A O 1
ATOM 657 N N . MET A 1 80 ? -19.360 -1.156 27.766 1.00 80.69 80 MET A N 1
ATOM 658 C CA . MET A 1 80 ? -19.944 0.106 28.229 1.00 80.69 80 MET A CA 1
ATOM 659 C C . MET A 1 80 ? -21.404 -0.045 28.671 1.00 80.69 80 MET A C 1
ATOM 661 O O . MET A 1 80 ? -21.798 0.501 29.705 1.00 80.69 80 MET A O 1
ATOM 665 N N . VAL A 1 81 ? -22.214 -0.799 27.923 1.00 84.12 81 VAL A N 1
ATOM 666 C CA . VAL A 1 81 ? -23.612 -1.076 28.293 1.00 84.12 81 VAL A CA 1
ATOM 667 C C . VAL A 1 81 ? -23.675 -1.902 29.578 1.00 84.12 81 VAL A C 1
ATOM 669 O O . VAL A 1 81 ? -24.469 -1.592 30.467 1.00 84.12 81 VAL A O 1
ATOM 672 N N . LEU A 1 82 ? -22.815 -2.914 29.712 1.00 84.56 82 LEU A N 1
ATOM 673 C CA . LEU A 1 82 ? -22.724 -3.735 30.919 1.00 84.56 82 LEU A CA 1
ATOM 674 C C . LEU A 1 82 ? -22.268 -2.912 32.127 1.00 84.56 82 LEU A C 1
ATOM 676 O O . LEU A 1 82 ? -22.887 -3.010 33.184 1.00 84.56 82 LEU A O 1
ATOM 680 N N . ALA A 1 83 ? -21.249 -2.064 31.971 1.00 79.69 83 ALA A N 1
ATOM 681 C CA . ALA A 1 83 ? -20.795 -1.155 33.020 1.00 79.69 83 ALA A CA 1
ATOM 682 C C . ALA A 1 83 ? -21.931 -0.222 33.464 1.00 79.69 83 ALA A C 1
ATOM 684 O O . ALA A 1 83 ? -22.251 -0.159 34.650 1.00 79.69 83 ALA A O 1
ATOM 685 N N . SER A 1 84 ? -22.629 0.396 32.507 1.00 80.56 84 SER A N 1
ATOM 686 C CA . SER A 1 84 ? -23.785 1.261 32.775 1.00 80.56 84 SER A CA 1
ATOM 687 C C . SER A 1 84 ? -24.905 0.521 33.518 1.00 80.56 84 SER A C 1
ATOM 689 O O . SER A 1 84 ? -25.518 1.062 34.443 1.00 80.56 84 SER A O 1
ATOM 691 N N . TYR A 1 85 ? -25.168 -0.733 33.142 1.00 83.00 85 TYR A N 1
ATOM 692 C CA . TYR A 1 85 ? -26.157 -1.585 33.797 1.00 83.00 85 TYR A CA 1
ATOM 693 C C . TYR A 1 85 ? -25.763 -1.913 35.244 1.00 83.00 85 TYR A C 1
ATOM 695 O O . TYR A 1 85 ? -26.579 -1.762 36.156 1.00 83.00 85 TYR A O 1
ATOM 703 N N . PHE A 1 86 ? -24.506 -2.302 35.471 1.00 80.06 86 PHE A N 1
ATOM 704 C CA . PHE A 1 86 ? -23.980 -2.605 36.802 1.00 80.06 86 PHE A CA 1
ATOM 705 C C . PHE A 1 86 ? -24.007 -1.384 37.725 1.00 80.06 86 PHE A C 1
ATOM 707 O O . PHE A 1 86 ? -24.444 -1.497 38.873 1.00 80.06 86 PHE A O 1
ATOM 714 N N . ILE A 1 87 ? -23.618 -0.211 37.217 1.00 74.88 87 ILE A N 1
ATOM 715 C CA . ILE A 1 87 ? -23.640 1.053 37.966 1.00 74.88 87 ILE A CA 1
ATOM 716 C C . ILE A 1 87 ? -25.064 1.397 38.405 1.00 74.88 87 ILE A C 1
ATOM 718 O O . ILE A 1 87 ? -25.274 1.827 39.535 1.00 74.88 87 ILE A O 1
ATOM 722 N N . LYS A 1 88 ? -26.067 1.168 37.550 1.00 77.38 88 LYS A N 1
ATOM 723 C CA . LYS A 1 88 ? -27.471 1.420 37.903 1.00 77.38 88 LYS A CA 1
ATOM 724 C C . LYS A 1 88 ? -27.976 0.496 39.018 1.00 77.38 88 LYS A C 1
ATOM 726 O O . LYS A 1 88 ? -28.856 0.892 39.780 1.00 77.38 88 LYS A O 1
ATOM 731 N N . HIS A 1 89 ? -27.454 -0.726 39.105 1.00 77.25 89 HIS A N 1
ATOM 732 C CA . HIS A 1 89 ? -27.898 -1.720 40.083 1.00 77.25 89 HIS A CA 1
ATOM 733 C C . HIS A 1 89 ? -27.210 -1.567 41.452 1.00 77.25 89 HIS A C 1
ATOM 735 O O . HIS A 1 89 ? -27.797 -1.886 42.488 1.00 77.25 89 HIS A O 1
ATOM 741 N N . GLN A 1 90 ? -25.976 -1.069 41.489 1.00 71.81 90 GLN A N 1
ATOM 742 C CA . GLN A 1 90 ? -25.269 -0.749 42.729 1.00 71.81 90 GLN A CA 1
ATOM 743 C C . GLN A 1 90 ? -25.672 0.662 43.190 1.00 71.81 90 GLN A C 1
ATOM 745 O O . GLN A 1 90 ? -25.191 1.659 42.664 1.00 71.81 90 GLN A O 1
ATOM 750 N N . GLN A 1 91 ? -26.577 0.757 44.172 1.00 63.72 91 GLN A N 1
ATOM 751 C CA . GLN A 1 91 ? -27.076 1.999 44.800 1.00 63.72 91 GLN A CA 1
ATOM 752 C C . GLN A 1 91 ? -25.977 2.753 45.593 1.00 63.72 91 GLN A C 1
ATOM 754 O O . GLN A 1 91 ? -26.111 3.007 46.789 1.00 63.72 91 GLN A O 1
ATOM 759 N N . ILE A 1 92 ? -24.850 3.091 44.966 1.00 61.88 92 ILE A N 1
ATOM 760 C CA . ILE A 1 92 ? -23.695 3.717 45.617 1.00 61.88 92 ILE A CA 1
ATOM 761 C C . ILE A 1 92 ? -23.675 5.220 45.295 1.00 61.88 92 ILE A C 1
ATOM 763 O O . ILE A 1 92 ? -23.637 5.631 44.139 1.00 61.88 92 ILE A O 1
ATOM 767 N N . LYS A 1 93 ? -23.634 6.063 46.339 1.00 58.00 93 LYS A N 1
ATOM 768 C CA . LYS A 1 93 ? -23.590 7.546 46.294 1.00 58.00 93 LYS A CA 1
ATOM 769 C C . LYS A 1 93 ? -22.333 8.158 45.632 1.00 58.00 93 LYS A C 1
ATOM 771 O O . LYS A 1 93 ? -22.148 9.369 45.681 1.00 58.00 93 LYS A O 1
ATOM 776 N N . VAL A 1 94 ? -21.483 7.366 44.978 1.00 61.41 94 VAL A N 1
ATOM 777 C CA . VAL A 1 94 ? -20.208 7.789 44.354 1.00 61.41 94 VAL A CA 1
ATOM 778 C C . VAL A 1 94 ? -20.383 7.993 42.836 1.00 61.41 94 VAL A C 1
ATOM 780 O O . VAL A 1 94 ? -19.531 7.654 42.024 1.00 61.41 94 VAL A O 1
ATOM 783 N N . ALA A 1 95 ? -21.523 8.547 42.417 1.00 59.16 95 ALA A N 1
ATOM 784 C CA . ALA A 1 95 ? -21.902 8.617 41.002 1.00 59.16 95 ALA A CA 1
ATOM 785 C C . ALA A 1 95 ? -21.071 9.614 40.164 1.00 59.16 95 ALA A C 1
ATOM 787 O O . ALA A 1 95 ? -21.019 9.489 38.942 1.00 59.16 95 ALA A O 1
ATOM 788 N N . TYR A 1 96 ? -20.423 10.607 40.789 1.00 64.12 96 TYR A N 1
ATOM 789 C CA . TYR A 1 96 ? -19.745 11.683 40.050 1.00 64.12 96 TYR A CA 1
ATOM 790 C C . TYR A 1 96 ? -18.314 11.327 39.625 1.00 64.12 96 TYR A C 1
ATOM 792 O O . TYR A 1 96 ? -17.913 11.604 38.499 1.00 64.12 96 TYR A O 1
ATOM 800 N N . SER A 1 97 ? -17.549 10.662 40.498 1.00 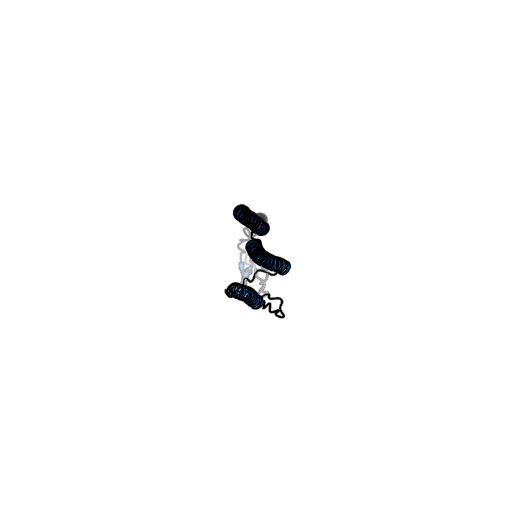67.25 97 SER A N 1
ATOM 801 C CA . SER A 1 97 ? -16.162 10.274 40.195 1.00 67.25 97 SER A CA 1
ATOM 802 C C . SER A 1 97 ? -16.095 9.181 39.121 1.00 67.25 97 SER A C 1
ATOM 804 O O . SER A 1 97 ? -15.182 9.175 38.300 1.00 67.25 97 SER A O 1
ATOM 806 N N . PHE A 1 98 ? -17.113 8.319 39.056 1.00 68.50 98 PHE A N 1
ATOM 807 C CA . PHE A 1 98 ? -17.153 7.207 38.109 1.00 68.50 98 PHE A CA 1
ATOM 808 C C . PHE A 1 98 ? -17.357 7.654 36.653 1.00 68.50 98 PHE A C 1
ATOM 810 O O . PHE A 1 98 ? -16.653 7.180 35.765 1.00 68.50 98 PHE A O 1
ATOM 817 N N . ARG A 1 99 ? -18.238 8.637 36.405 1.00 72.62 99 ARG A N 1
ATOM 818 C CA . ARG A 1 99 ? -18.458 9.186 35.049 1.00 72.62 99 ARG A CA 1
ATOM 819 C C . ARG A 1 99 ? -17.210 9.842 34.462 1.00 72.62 99 ARG A C 1
ATOM 821 O O . ARG A 1 99 ? -17.013 9.823 33.252 1.00 72.62 99 ARG A O 1
ATOM 828 N N . LEU A 1 100 ? -16.370 10.426 35.317 1.00 73.69 100 LEU A N 1
ATOM 829 C CA . LEU A 1 100 ? -15.117 11.032 34.881 1.00 73.69 100 LEU A CA 1
ATOM 830 C C . LEU A 1 100 ? -14.139 9.954 34.392 1.00 73.69 100 LEU A C 1
ATOM 832 O O . LEU A 1 100 ? -13.522 10.120 33.345 1.00 73.69 100 LEU A O 1
ATOM 836 N N . ILE A 1 101 ? -14.042 8.832 35.112 1.00 78.50 101 ILE A N 1
ATOM 837 C CA . ILE A 1 101 ? -13.179 7.700 34.745 1.00 78.50 101 ILE A CA 1
ATOM 838 C C . ILE A 1 101 ? -13.625 7.086 33.413 1.00 78.50 101 ILE A C 1
ATOM 840 O O . ILE A 1 101 ? -12.781 6.847 32.553 1.00 78.50 101 ILE A O 1
ATOM 844 N N . GLU A 1 102 ? -14.931 6.905 33.195 1.00 76.00 102 GLU A N 1
ATOM 845 C CA . GLU A 1 102 ? -15.463 6.424 31.909 1.00 76.00 102 GLU A CA 1
ATOM 846 C C . GLU A 1 102 ? -15.031 7.322 30.744 1.00 76.00 102 GLU A C 1
ATOM 848 O O . GLU A 1 102 ? -14.569 6.831 29.714 1.00 76.00 102 GLU A O 1
ATOM 853 N N . TYR A 1 103 ? -15.104 8.642 30.927 1.00 80.00 103 TYR A N 1
ATOM 854 C CA . TYR A 1 103 ? -14.709 9.595 29.894 1.00 80.00 103 TYR A CA 1
ATOM 855 C C . TYR A 1 103 ? -13.207 9.538 29.590 1.00 80.00 103 TYR A C 1
ATOM 857 O O . TYR A 1 103 ? -12.812 9.547 28.425 1.00 80.00 103 TYR A O 1
ATOM 865 N N . TRP A 1 104 ? -12.361 9.425 30.619 1.00 81.88 104 TRP A N 1
ATOM 866 C CA . TRP A 1 104 ? -10.910 9.297 30.449 1.00 81.88 104 TRP A CA 1
ATOM 867 C C . TRP A 1 104 ? -10.514 8.004 29.739 1.00 81.88 104 TRP A C 1
ATOM 869 O O . TRP A 1 104 ? -9.633 8.028 28.881 1.00 81.88 104 TRP A O 1
ATOM 879 N N . VAL A 1 105 ? -11.189 6.892 30.041 1.00 81.06 105 VAL A N 1
ATOM 880 C CA . VAL A 1 105 ? -10.948 5.607 29.372 1.00 81.06 105 VAL A CA 1
ATOM 881 C C . VAL A 1 105 ? -11.296 5.703 27.887 1.00 81.06 105 VAL A C 1
ATOM 883 O O . VAL A 1 105 ? -10.492 5.299 27.048 1.00 81.06 105 VAL A O 1
ATOM 886 N N . ILE A 1 106 ? -12.441 6.300 27.548 1.00 81.19 106 ILE A N 1
ATOM 887 C CA . ILE A 1 106 ? -12.840 6.521 26.151 1.00 81.19 106 ILE A CA 1
ATOM 888 C C . ILE A 1 106 ? -11.836 7.440 25.445 1.00 81.19 106 ILE A C 1
ATOM 890 O O . ILE A 1 106 ? -11.386 7.126 24.345 1.00 81.19 106 ILE A O 1
ATOM 894 N N . LEU A 1 107 ? -11.432 8.543 26.082 1.00 77.94 107 LEU A N 1
ATOM 895 C CA . LEU A 1 107 ? -10.485 9.503 25.512 1.00 77.94 107 LEU A CA 1
ATOM 896 C C . LEU A 1 107 ? -9.116 8.865 25.225 1.00 77.94 107 LEU A C 1
ATOM 898 O O . LEU A 1 107 ? -8.554 9.075 24.148 1.00 77.94 107 LEU A O 1
ATOM 902 N N . MET A 1 108 ? -8.587 8.060 26.153 1.00 81.31 108 MET A N 1
ATOM 903 C CA . MET A 1 108 ? -7.336 7.323 25.942 1.00 81.31 108 MET A CA 1
ATOM 904 C C . MET A 1 108 ? -7.456 6.349 24.772 1.00 81.31 108 MET A C 1
ATOM 906 O O . MET A 1 108 ? -6.558 6.289 23.934 1.00 81.31 108 MET A O 1
ATOM 910 N N . PHE A 1 109 ? -8.577 5.638 24.670 1.00 77.62 109 PHE A N 1
ATOM 911 C CA . PHE A 1 109 ? -8.818 4.714 23.566 1.00 77.62 109 PHE A CA 1
ATOM 912 C C . PHE A 1 109 ? -8.879 5.418 22.214 1.00 77.62 109 PHE A C 1
ATOM 914 O O . PHE A 1 109 ? -8.209 4.990 21.278 1.00 77.62 109 PHE A O 1
ATOM 921 N N . VAL A 1 110 ? -9.630 6.517 22.114 1.00 81.12 110 VAL A N 1
ATOM 922 C CA . VAL A 1 110 ? -9.709 7.320 20.885 1.00 81.12 110 VAL A CA 1
ATOM 923 C C . VAL A 1 110 ? -8.324 7.843 20.494 1.00 81.12 110 VAL A C 1
ATOM 925 O O . VAL A 1 110 ? -7.956 7.798 19.324 1.00 81.12 110 VAL A O 1
ATOM 928 N N . SER A 1 111 ? -7.519 8.265 21.470 1.00 75.50 111 SER A N 1
ATOM 929 C CA . SER A 1 111 ? -6.161 8.765 21.229 1.00 75.50 111 SER A CA 1
ATOM 930 C C . SER A 1 111 ? -5.221 7.674 20.700 1.00 75.50 111 SER A C 1
ATOM 932 O O . SER A 1 111 ? -4.503 7.899 19.726 1.00 75.50 111 SER A O 1
ATOM 934 N N . ILE A 1 112 ? -5.255 6.476 21.295 1.00 83.62 112 ILE A N 1
ATOM 935 C CA . ILE A 1 112 ? -4.486 5.311 20.827 1.00 83.62 112 ILE A CA 1
ATOM 936 C C . ILE A 1 112 ? -4.921 4.922 19.410 1.00 83.62 112 ILE A C 1
ATOM 938 O O . ILE A 1 112 ? -4.078 4.640 18.562 1.00 83.62 112 ILE A O 1
ATOM 942 N N . TRP A 1 113 ? -6.222 4.969 19.126 1.00 80.69 113 TRP A N 1
ATOM 943 C CA . TRP A 1 113 ? -6.771 4.696 17.801 1.00 80.69 113 TRP A CA 1
ATOM 944 C C . TRP A 1 113 ? -6.271 5.663 16.733 1.00 80.69 113 TRP A C 1
ATOM 946 O O . TRP A 1 113 ? -5.795 5.225 15.687 1.00 80.69 113 TRP A O 1
ATOM 956 N N . ILE A 1 114 ? -6.330 6.968 17.008 1.00 78.31 114 ILE A N 1
ATOM 957 C CA . ILE A 1 114 ? -5.808 7.999 16.104 1.00 78.31 114 ILE A CA 1
ATOM 958 C C . ILE A 1 114 ? -4.316 7.762 15.854 1.00 78.31 114 ILE A C 1
ATOM 960 O O . ILE A 1 114 ? -3.860 7.839 14.716 1.00 78.31 114 ILE A O 1
ATOM 964 N N . PHE A 1 115 ? -3.553 7.427 16.892 1.00 77.56 115 PHE A N 1
ATOM 965 C CA . PHE A 1 115 ? -2.125 7.155 16.765 1.00 77.56 115 PHE A CA 1
ATOM 966 C C . PHE A 1 115 ? -1.830 5.935 15.878 1.00 77.56 115 PHE A C 1
ATOM 968 O O . PHE A 1 115 ? -1.004 6.024 14.971 1.00 77.56 115 PHE A O 1
ATOM 975 N N . ILE A 1 116 ? -2.541 4.820 16.084 1.00 81.31 116 ILE A N 1
ATOM 976 C CA . ILE A 1 116 ? -2.407 3.612 15.256 1.00 81.31 116 ILE A CA 1
ATOM 977 C C . ILE A 1 116 ? -2.769 3.913 13.800 1.00 81.31 116 ILE A C 1
ATOM 979 O O . ILE A 1 116 ? -2.040 3.505 12.898 1.00 81.31 116 ILE A O 1
ATOM 983 N N . PHE A 1 117 ? -3.851 4.658 13.563 1.00 79.38 117 PHE A N 1
ATOM 984 C CA . PHE A 1 117 ? -4.268 5.044 12.217 1.00 79.38 117 PHE A CA 1
ATOM 985 C C . PHE A 1 117 ? -3.184 5.859 11.499 1.00 79.38 117 PHE A C 1
ATOM 987 O O . PHE A 1 117 ? -2.797 5.507 10.389 1.00 79.38 117 PHE A O 1
ATOM 994 N N . ASN A 1 118 ? -2.615 6.867 12.169 1.00 71.38 118 ASN A N 1
ATOM 995 C CA . ASN A 1 118 ? -1.520 7.673 11.619 1.00 71.38 118 ASN A CA 1
ATOM 996 C C . ASN A 1 118 ? -0.264 6.835 11.321 1.00 71.38 118 ASN A C 1
ATOM 998 O O . ASN A 1 118 ? 0.396 7.057 10.309 1.00 71.38 118 ASN A O 1
ATOM 1002 N N . ILE A 1 119 ? 0.073 5.854 12.169 1.00 77.25 119 ILE A N 1
ATOM 1003 C CA . ILE A 1 119 ? 1.200 4.942 11.915 1.00 77.25 119 ILE A CA 1
ATOM 1004 C C . ILE A 1 119 ? 0.928 4.053 10.701 1.00 77.25 119 ILE A C 1
ATOM 1006 O O . ILE A 1 119 ? 1.814 3.881 9.867 1.00 77.25 119 ILE A O 1
ATOM 1010 N N . MET A 1 120 ? -0.272 3.486 10.588 1.00 78.00 120 MET A N 1
ATOM 1011 C CA . MET A 1 120 ? -0.630 2.623 9.459 1.00 78.00 120 MET A CA 1
ATOM 1012 C C . MET A 1 120 ? -0.626 3.405 8.149 1.00 78.00 120 MET A C 1
ATOM 1014 O O . MET A 1 120 ? -0.048 2.950 7.166 1.00 78.00 120 MET A O 1
ATOM 1018 N N . GLU A 1 121 ? -1.191 4.610 8.159 1.00 78.06 121 GLU A N 1
ATOM 1019 C CA . GLU A 1 121 ? -1.149 5.534 7.034 1.00 78.06 121 GLU A CA 1
ATOM 1020 C C . GLU A 1 121 ? 0.306 5.869 6.657 1.00 78.06 121 GLU A C 1
ATOM 1022 O O . GLU A 1 121 ? 0.683 5.755 5.493 1.00 78.06 121 GLU A O 1
ATOM 1027 N N . PHE A 1 122 ? 1.173 6.143 7.637 1.00 72.81 122 PHE A N 1
ATOM 1028 C CA . PHE A 1 122 ? 2.602 6.366 7.407 1.00 72.81 122 PHE A CA 1
ATOM 1029 C C . PHE A 1 122 ? 3.325 5.145 6.813 1.00 72.81 122 PHE A C 1
ATOM 1031 O O . PHE A 1 122 ? 4.152 5.305 5.916 1.00 72.81 122 PHE A O 1
ATOM 1038 N N . ILE A 1 123 ? 3.027 3.926 7.273 1.00 74.00 123 ILE A N 1
ATOM 1039 C CA . ILE A 1 123 ? 3.623 2.685 6.747 1.00 74.00 123 ILE A CA 1
ATOM 1040 C C . ILE A 1 123 ? 3.180 2.448 5.299 1.00 74.00 123 ILE A C 1
ATOM 1042 O O . ILE A 1 123 ? 4.018 2.163 4.443 1.00 74.00 123 ILE A O 1
ATOM 1046 N N . ILE A 1 124 ? 1.887 2.619 5.014 1.00 76.25 124 ILE A N 1
ATOM 1047 C CA . ILE A 1 124 ? 1.324 2.489 3.665 1.00 76.25 124 ILE A CA 1
ATOM 1048 C C . ILE A 1 124 ? 1.951 3.531 2.735 1.00 76.25 124 ILE A C 1
ATOM 1050 O O . ILE A 1 124 ? 2.412 3.192 1.641 1.00 76.25 124 ILE A O 1
ATOM 1054 N N . TYR A 1 125 ? 2.045 4.785 3.185 1.00 73.94 125 TYR A N 1
ATOM 1055 C CA . TYR A 1 125 ? 2.703 5.827 2.413 1.00 73.94 125 TYR A CA 1
ATOM 1056 C C . TYR A 1 125 ? 4.176 5.536 2.204 1.00 73.94 125 TYR A C 1
ATOM 1058 O O . TYR A 1 125 ? 4.644 5.773 1.105 1.00 73.94 125 TYR A O 1
ATOM 1066 N N . ARG A 1 126 ? 4.910 5.003 3.184 1.00 73.25 126 ARG A N 1
ATOM 1067 C CA . ARG A 1 126 ? 6.348 4.728 3.052 1.00 73.25 126 ARG A CA 1
ATOM 1068 C C . ARG A 1 126 ? 6.657 3.766 1.903 1.00 73.25 126 ARG A C 1
ATOM 1070 O O . ARG A 1 126 ? 7.580 4.032 1.134 1.00 73.25 126 ARG A O 1
ATOM 1077 N N . GLU A 1 127 ? 5.883 2.695 1.762 1.00 67.50 127 GLU A N 1
ATOM 1078 C CA . GLU A 1 127 ? 6.063 1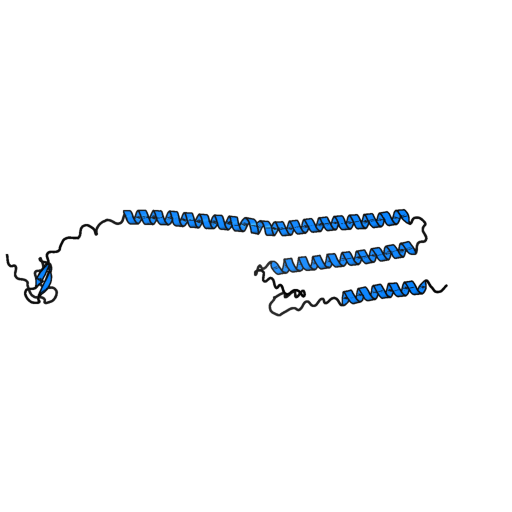.719 0.677 1.00 67.50 127 GLU A CA 1
ATOM 1079 C C . GLU A 1 127 ? 5.658 2.305 -0.689 1.00 67.50 127 GLU A C 1
ATOM 1081 O O . GLU A 1 127 ? 6.360 2.128 -1.688 1.00 67.50 127 GLU A O 1
ATOM 1086 N N . LEU A 1 128 ? 4.585 3.103 -0.734 1.00 66.06 128 LEU A N 1
ATOM 1087 C CA . LEU A 1 128 ? 4.148 3.797 -1.953 1.00 66.06 128 LEU A CA 1
ATOM 1088 C C . LEU A 1 128 ? 5.100 4.935 -2.369 1.00 66.06 128 LEU A C 1
ATOM 1090 O O . LEU A 1 128 ? 5.373 5.107 -3.558 1.00 66.06 128 LEU A O 1
ATOM 1094 N N . PHE A 1 129 ? 5.654 5.686 -1.414 1.00 63.16 129 PHE A N 1
ATOM 1095 C CA . PHE A 1 129 ? 6.595 6.785 -1.655 1.00 63.16 129 PHE A CA 1
ATOM 1096 C C . PHE A 1 129 ? 7.923 6.270 -2.195 1.00 63.16 129 PHE A C 1
ATOM 1098 O O . PHE A 1 129 ? 8.507 6.892 -3.083 1.00 63.16 129 PHE A O 1
ATOM 1105 N N . GLY A 1 130 ? 8.387 5.122 -1.687 1.00 66.94 130 GLY A N 1
ATOM 1106 C CA . GLY A 1 130 ? 9.577 4.450 -2.196 1.00 66.94 130 GLY A CA 1
ATOM 1107 C C . GLY A 1 130 ? 9.450 4.189 -3.692 1.00 66.94 130 GLY A C 1
ATOM 1108 O O . GLY A 1 130 ? 10.297 4.636 -4.462 1.00 66.94 130 GLY A O 1
ATOM 1109 N N . ALA A 1 131 ? 8.348 3.572 -4.122 1.00 69.19 131 ALA A N 1
ATOM 1110 C CA . ALA A 1 131 ? 8.089 3.313 -5.535 1.00 69.19 131 ALA A CA 1
ATOM 1111 C C . ALA A 1 131 ? 7.932 4.607 -6.355 1.00 69.19 131 ALA A C 1
ATOM 1113 O O . ALA A 1 131 ? 8.523 4.718 -7.430 1.00 69.19 131 ALA A O 1
ATOM 1114 N N . TYR A 1 132 ? 7.200 5.602 -5.843 1.00 73.62 132 TYR A N 1
ATOM 1115 C CA . TYR A 1 132 ? 6.922 6.850 -6.563 1.00 73.62 132 TYR A CA 1
ATOM 1116 C C . TYR A 1 132 ? 8.162 7.736 -6.756 1.00 73.62 132 TYR A C 1
ATOM 1118 O O . TYR A 1 132 ? 8.249 8.447 -7.751 1.00 73.62 132 TYR A O 1
ATOM 1126 N N . ILE A 1 133 ? 9.140 7.679 -5.846 1.00 74.56 133 ILE A N 1
ATOM 1127 C CA . ILE A 1 133 ? 10.423 8.388 -5.982 1.00 74.56 133 ILE A CA 1
ATOM 1128 C C . ILE A 1 133 ? 11.436 7.561 -6.784 1.00 74.56 133 ILE A C 1
ATOM 1130 O O . ILE A 1 133 ? 12.170 8.118 -7.602 1.00 74.56 133 ILE A O 1
ATOM 1134 N N . PHE A 1 134 ? 11.484 6.237 -6.604 1.00 76.12 134 PHE A N 1
ATOM 1135 C CA . PHE A 1 134 ? 12.445 5.399 -7.327 1.00 76.12 134 PHE A CA 1
ATOM 1136 C C . PHE A 1 134 ? 12.135 5.282 -8.820 1.00 76.12 134 PHE A C 1
ATOM 1138 O O . PHE A 1 134 ? 13.072 5.275 -9.618 1.00 76.12 134 PHE A O 1
ATOM 1145 N N . LEU A 1 135 ? 10.861 5.225 -9.220 1.00 82.38 135 LEU A N 1
ATOM 1146 C CA . LEU A 1 135 ? 10.475 5.139 -10.633 1.00 82.38 135 LEU A CA 1
ATOM 1147 C C . LEU A 1 135 ? 11.009 6.298 -11.492 1.00 82.38 135 LEU A C 1
ATOM 1149 O O . LEU A 1 135 ? 11.658 6.013 -12.500 1.00 82.38 135 LEU A O 1
ATOM 1153 N N . PRO A 1 136 ? 10.806 7.584 -11.141 1.00 83.44 136 PRO A N 1
ATOM 1154 C CA . PRO A 1 136 ? 11.319 8.693 -11.936 1.00 83.44 136 PRO A CA 1
ATOM 1155 C C . PRO A 1 136 ? 12.847 8.742 -11.926 1.00 83.44 136 PRO A C 1
ATOM 1157 O O . PRO A 1 136 ? 13.441 9.038 -12.959 1.00 83.44 136 PRO A O 1
ATOM 1160 N N . ILE A 1 137 ? 13.504 8.387 -10.815 1.00 89.88 137 ILE A N 1
ATOM 1161 C CA . ILE A 1 137 ? 14.971 8.305 -10.757 1.00 89.88 137 ILE A CA 1
ATOM 1162 C C . ILE A 1 137 ? 15.482 7.223 -11.717 1.00 89.88 137 ILE A C 1
ATOM 1164 O O . ILE A 1 137 ? 16.361 7.496 -12.534 1.00 89.88 137 ILE A O 1
ATOM 1168 N N . LEU A 1 138 ? 14.902 6.020 -11.681 1.00 90.19 138 LEU A N 1
ATOM 1169 C CA . LEU A 1 138 ? 15.233 4.933 -12.606 1.00 90.19 138 LEU A CA 1
ATOM 1170 C C . LEU A 1 138 ? 15.003 5.364 -14.061 1.00 90.19 138 LEU A C 1
ATOM 1172 O O . LEU A 1 138 ? 15.853 5.126 -14.919 1.00 90.19 138 LEU A O 1
ATOM 1176 N N . PHE A 1 139 ? 13.890 6.049 -14.330 1.00 93.00 139 PHE A N 1
ATOM 1177 C CA . PHE A 1 139 ? 13.552 6.552 -15.658 1.00 93.00 139 PHE A CA 1
ATOM 1178 C C . PHE A 1 139 ? 14.576 7.579 -16.157 1.00 93.00 139 PHE A C 1
ATOM 1180 O O . PHE A 1 139 ? 15.038 7.480 -17.292 1.00 93.00 139 PHE A O 1
ATOM 1187 N N . ILE A 1 140 ? 15.011 8.505 -15.296 1.00 96.12 140 ILE A N 1
ATOM 1188 C CA . ILE A 1 140 ? 16.077 9.472 -15.593 1.00 96.12 140 ILE A CA 1
ATOM 1189 C C . ILE A 1 140 ? 17.395 8.747 -15.898 1.00 96.12 140 ILE A C 1
ATOM 1191 O O . ILE A 1 140 ? 18.055 9.071 -16.886 1.00 96.12 140 ILE A O 1
ATOM 1195 N N . PHE A 1 141 ? 17.772 7.736 -15.110 1.00 95.00 141 PHE A N 1
ATOM 1196 C CA . PHE A 1 141 ? 18.991 6.955 -15.351 1.00 95.00 141 PHE A CA 1
ATOM 1197 C C . PHE A 1 141 ? 18.959 6.201 -16.687 1.00 95.00 141 PHE A C 1
ATOM 1199 O O . PHE A 1 141 ? 19.953 6.203 -17.420 1.00 95.00 141 PHE A O 1
ATOM 1206 N N . LEU A 1 142 ? 17.831 5.575 -17.029 1.00 94.81 142 LEU A N 1
ATOM 1207 C CA . LEU A 1 142 ? 17.649 4.895 -18.314 1.00 94.81 142 LEU A CA 1
ATOM 1208 C C . LEU A 1 142 ? 17.696 5.890 -19.477 1.00 94.81 142 LEU A C 1
ATOM 1210 O O . LEU A 1 142 ? 18.394 5.656 -20.462 1.00 94.81 142 LEU A O 1
ATOM 1214 N N . PHE A 1 143 ? 17.032 7.034 -19.331 1.00 95.50 143 PHE A N 1
ATOM 1215 C CA . PHE A 1 143 ? 17.029 8.094 -20.332 1.00 95.50 143 PHE A CA 1
ATOM 1216 C C . PHE A 1 143 ? 18.436 8.656 -20.586 1.00 95.50 143 PHE A C 1
ATOM 1218 O O . PHE A 1 143 ? 18.852 8.801 -21.737 1.00 95.50 143 PHE A O 1
ATOM 1225 N N . LEU A 1 144 ? 19.219 8.887 -19.526 1.00 96.31 144 LEU A N 1
ATOM 1226 C CA . LEU A 1 144 ? 20.617 9.317 -19.626 1.00 96.31 144 LEU A CA 1
ATOM 1227 C C . LEU A 1 144 ? 21.486 8.288 -20.354 1.00 96.31 144 LEU A C 1
ATOM 1229 O O . LEU A 1 144 ? 22.294 8.670 -21.204 1.00 96.31 144 LEU A O 1
ATOM 1233 N N . LYS A 1 145 ? 21.305 6.989 -20.076 1.00 95.31 145 LYS A N 1
ATOM 1234 C CA . LYS A 1 145 ? 22.003 5.920 -20.807 1.00 95.31 145 LYS A CA 1
ATOM 1235 C C . LYS A 1 145 ? 21.672 5.941 -22.296 1.00 95.31 145 LYS A C 1
ATOM 1237 O O . LYS A 1 145 ? 22.587 5.838 -23.111 1.00 95.31 145 LYS A O 1
ATOM 1242 N N . THR A 1 146 ? 20.405 6.133 -22.657 1.00 94.06 146 THR A N 1
ATOM 1243 C CA . THR A 1 146 ? 19.984 6.224 -24.061 1.00 94.06 146 THR A CA 1
ATOM 1244 C C . THR A 1 146 ? 20.606 7.436 -24.757 1.00 94.06 146 THR A C 1
ATOM 1246 O O . THR A 1 146 ? 21.170 7.293 -25.841 1.00 94.06 146 THR A O 1
ATOM 1249 N N . ILE A 1 147 ? 20.603 8.615 -24.121 1.00 95.75 147 ILE A N 1
ATOM 1250 C CA . ILE A 1 147 ? 21.243 9.824 -24.674 1.00 95.75 147 ILE A CA 1
ATOM 1251 C C . ILE A 1 147 ? 22.749 9.619 -24.871 1.00 95.75 147 ILE A C 1
ATOM 1253 O O . ILE A 1 147 ? 23.293 9.993 -25.914 1.00 95.75 147 ILE A O 1
ATOM 1257 N N . LEU A 1 148 ? 23.435 9.035 -23.885 1.00 95.12 148 LEU A N 1
ATOM 1258 C CA . LEU A 1 148 ? 24.867 8.744 -23.973 1.00 95.12 148 LEU A CA 1
ATOM 1259 C C . LEU A 1 148 ? 25.167 7.746 -25.096 1.00 95.12 148 LEU A C 1
ATOM 1261 O O . LEU A 1 148 ? 26.096 7.973 -25.870 1.00 95.12 148 LEU A O 1
ATOM 1265 N N . GLY A 1 149 ? 24.349 6.701 -25.236 1.00 94.19 149 GLY A N 1
ATOM 1266 C CA . GLY A 1 149 ? 24.454 5.727 -26.322 1.00 94.19 149 GLY A CA 1
ATOM 1267 C C . GLY A 1 149 ? 24.314 6.371 -27.702 1.00 94.19 149 GLY A C 1
ATOM 1268 O O . GLY A 1 149 ? 25.168 6.164 -28.563 1.00 94.19 149 GLY A O 1
ATOM 1269 N N . ILE A 1 150 ? 23.305 7.228 -27.894 1.00 93.88 150 ILE A N 1
ATOM 1270 C CA . ILE A 1 150 ? 23.098 7.960 -29.155 1.00 93.88 150 ILE A CA 1
ATOM 1271 C C . ILE A 1 150 ? 24.292 8.879 -29.456 1.00 93.88 150 ILE A C 1
ATOM 1273 O O . ILE A 1 150 ? 24.798 8.890 -30.579 1.00 93.88 150 ILE A O 1
ATOM 1277 N N . ARG A 1 151 ? 24.794 9.625 -28.460 1.00 92.38 151 ARG A N 1
ATOM 1278 C CA . ARG A 1 151 ? 25.960 10.511 -28.640 1.00 92.38 151 ARG A CA 1
ATOM 1279 C C . ARG A 1 151 ? 27.222 9.749 -29.037 1.00 92.38 151 ARG A C 1
ATOM 1281 O O . ARG A 1 151 ? 27.970 10.238 -29.882 1.00 92.38 151 ARG A O 1
ATOM 1288 N N . LEU A 1 152 ? 27.470 8.586 -28.436 1.00 91.50 152 LEU A N 1
ATOM 1289 C CA . LEU A 1 152 ? 28.620 7.745 -28.775 1.00 91.50 152 LEU A CA 1
ATOM 1290 C C . LEU A 1 152 ? 28.472 7.136 -30.176 1.00 91.50 152 LEU A C 1
ATOM 1292 O O . LEU A 1 152 ? 29.421 7.185 -30.957 1.00 91.50 152 LEU A O 1
ATOM 1296 N N . GLY A 1 153 ? 27.275 6.664 -30.535 1.00 89.88 153 GLY A N 1
ATOM 1297 C CA . GLY A 1 153 ? 26.989 6.139 -31.873 1.00 89.88 153 GLY A CA 1
ATOM 1298 C C . GLY A 1 153 ? 27.213 7.170 -32.985 1.00 89.88 153 GLY A C 1
ATOM 1299 O O . GLY A 1 153 ? 27.844 6.873 -34.000 1.00 89.88 153 GLY A O 1
ATOM 1300 N N . LEU A 1 154 ? 26.783 8.418 -32.779 1.00 88.62 154 LEU A N 1
ATOM 1301 C CA . LEU A 1 154 ? 26.989 9.495 -33.755 1.00 88.62 154 LEU A CA 1
ATOM 1302 C C . LEU A 1 154 ? 28.473 9.835 -33.968 1.00 88.62 154 LEU A C 1
ATOM 1304 O O . LEU A 1 154 ? 28.864 10.136 -35.096 1.00 88.62 154 LEU A O 1
ATOM 1308 N N . ARG A 1 155 ? 29.314 9.756 -32.926 1.00 88.00 155 ARG A N 1
ATOM 1309 C CA . ARG A 1 155 ? 30.764 9.988 -33.064 1.00 88.00 155 ARG A CA 1
ATOM 1310 C C . ARG A 1 155 ? 31.425 8.930 -33.941 1.00 88.00 155 ARG A C 1
ATOM 1312 O O . ARG A 1 155 ? 32.137 9.296 -34.869 1.00 88.00 155 ARG A O 1
ATOM 1319 N N . LEU A 1 156 ? 31.104 7.657 -33.710 1.00 84.56 156 LEU A N 1
ATOM 1320 C CA . LEU A 1 156 ? 31.635 6.541 -34.500 1.00 84.56 156 LEU A CA 1
ATOM 1321 C C . LEU A 1 156 ? 31.209 6.620 -35.972 1.00 84.56 156 LEU A C 1
ATOM 1323 O O . LEU A 1 156 ? 31.981 6.291 -36.868 1.00 84.56 156 LEU A O 1
ATOM 1327 N N . THR A 1 157 ? 29.985 7.086 -36.231 1.00 80.44 157 THR A N 1
ATOM 1328 C CA . THR A 1 157 ? 29.480 7.224 -37.606 1.00 80.44 157 THR A CA 1
ATOM 1329 C C . THR A 1 157 ? 30.167 8.380 -38.336 1.00 80.44 157 THR A C 1
ATOM 1331 O O . THR A 1 157 ? 30.476 8.264 -39.518 1.00 80.44 157 THR A O 1
ATOM 1334 N N . LYS A 1 158 ? 30.455 9.484 -37.631 1.00 83.56 158 LYS A N 1
ATOM 1335 C CA . LYS A 1 158 ? 31.186 10.632 -38.186 1.00 83.56 158 LYS A CA 1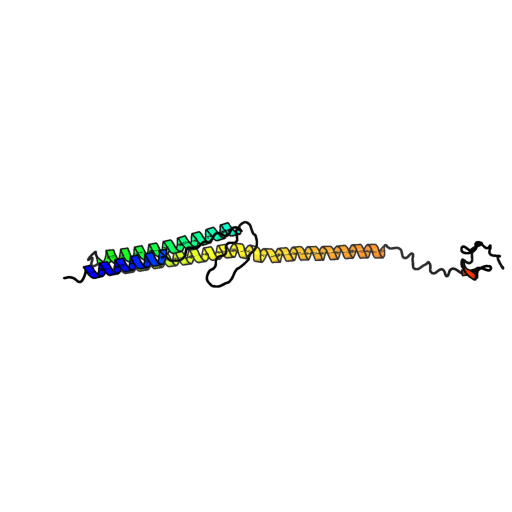
ATOM 1336 C C . LYS A 1 158 ? 32.644 10.289 -38.501 1.00 83.56 158 LYS A C 1
ATOM 1338 O O . LYS A 1 158 ? 33.152 10.724 -39.526 1.00 83.56 158 LYS A O 1
ATOM 1343 N N . GLU A 1 159 ? 33.293 9.504 -37.646 1.00 83.62 159 GLU A N 1
ATOM 1344 C CA . GLU A 1 159 ? 34.666 9.033 -37.863 1.00 83.62 159 GLU A CA 1
ATOM 1345 C C . GLU A 1 159 ? 34.743 8.121 -39.097 1.00 83.62 159 GLU A C 1
ATOM 1347 O O . GLU A 1 159 ? 35.499 8.412 -40.019 1.00 83.62 159 GLU A O 1
ATOM 135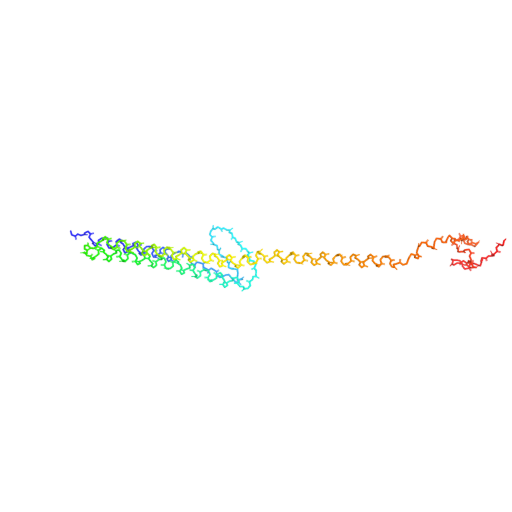2 N N . LYS A 1 160 ? 33.835 7.140 -39.217 1.00 81.19 160 LYS A N 1
ATOM 1353 C CA . LYS A 1 160 ? 33.733 6.295 -40.421 1.00 81.19 160 LYS A CA 1
ATOM 1354 C C . LYS A 1 160 ? 33.418 7.060 -41.709 1.00 81.19 160 LYS A C 1
ATOM 1356 O O . LYS A 1 160 ? 33.873 6.650 -42.771 1.00 81.19 160 LYS A O 1
ATOM 1361 N N . LEU A 1 161 ? 32.636 8.139 -41.642 1.00 79.56 161 LEU A N 1
ATOM 1362 C CA . LEU A 1 161 ? 32.325 8.955 -42.821 1.00 79.56 161 LEU A CA 1
ATOM 1363 C C . LEU A 1 161 ? 33.547 9.748 -43.309 1.00 79.56 161 LEU A C 1
ATOM 1365 O O . LEU A 1 161 ? 33.710 9.934 -44.509 1.00 79.56 161 LEU A O 1
ATOM 1369 N N . ASN A 1 162 ? 34.411 10.186 -42.390 1.00 72.12 162 ASN A N 1
ATOM 1370 C CA . ASN A 1 162 ? 35.636 10.911 -42.725 1.00 72.12 162 ASN A CA 1
ATOM 1371 C C . ASN A 1 162 ? 36.760 9.981 -43.211 1.00 72.12 162 ASN A C 1
ATOM 1373 O O . ASN A 1 162 ? 37.630 10.417 -43.958 1.00 72.12 162 ASN A O 1
ATOM 1377 N N . GLU A 1 163 ? 36.745 8.715 -42.789 1.00 71.69 163 GLU A N 1
ATOM 1378 C CA . GLU A 1 163 ? 37.700 7.693 -43.229 1.00 71.69 163 GLU A CA 1
ATOM 1379 C C . GLU A 1 163 ? 37.298 7.002 -44.536 1.00 71.69 163 GLU A C 1
ATOM 1381 O O . GLU A 1 163 ? 38.112 6.281 -45.110 1.00 71.69 163 GLU A O 1
ATOM 1386 N N . MET A 1 164 ? 36.075 7.215 -45.041 1.00 64.56 164 MET A N 1
ATOM 1387 C CA . MET A 1 164 ? 35.723 6.772 -46.388 1.00 64.56 164 MET A CA 1
ATOM 1388 C C . MET A 1 164 ? 36.547 7.580 -47.399 1.00 64.56 164 MET A C 1
ATOM 1390 O O . MET A 1 164 ? 36.338 8.790 -47.529 1.00 64.56 164 MET A O 1
ATOM 1394 N N . PRO A 1 165 ? 37.489 6.947 -48.123 1.00 59.09 165 PRO A N 1
ATOM 1395 C CA . PRO A 1 165 ? 38.314 7.657 -49.075 1.00 59.09 165 PRO A CA 1
ATOM 1396 C C . PRO A 1 165 ? 37.415 8.230 -50.168 1.00 59.09 165 PRO A C 1
ATOM 1398 O O . PRO A 1 165 ? 36.577 7.536 -50.747 1.00 59.09 165 PRO A O 1
ATOM 1401 N N . SER A 1 166 ? 37.615 9.516 -50.442 1.00 59.06 166 SER A N 1
ATOM 1402 C CA . SER A 1 166 ? 37.113 10.252 -51.601 1.00 59.06 166 SER A CA 1
ATOM 1403 C C . SER A 1 166 ? 37.662 9.644 -52.903 1.00 59.06 166 SER A C 1
ATOM 1405 O O . SER A 1 166 ? 38.431 10.271 -53.621 1.00 59.06 166 SER A O 1
ATOM 1407 N N . GLN A 1 167 ? 37.295 8.403 -53.216 1.00 54.31 167 GLN A N 1
ATOM 1408 C CA . GLN A 1 167 ? 37.671 7.715 -54.453 1.00 54.31 167 GLN A CA 1
ATOM 1409 C C . GLN A 1 167 ? 36.601 7.816 -55.546 1.00 54.31 167 GLN A C 1
ATOM 1411 O O . GLN A 1 167 ? 36.792 7.287 -56.634 1.00 54.31 167 GLN A O 1
ATOM 1416 N N . ASN A 1 168 ? 35.514 8.559 -55.308 1.00 54.62 168 ASN A N 1
ATOM 1417 C CA . ASN A 1 168 ? 34.465 8.785 -56.310 1.00 54.62 168 ASN A CA 1
ATOM 1418 C C . ASN A 1 168 ? 34.349 10.248 -56.776 1.00 54.62 168 ASN A C 1
ATOM 1420 O O . ASN A 1 168 ? 33.370 10.593 -57.430 1.00 54.62 168 ASN A O 1
ATOM 1424 N N . ALA A 1 169 ? 35.333 11.102 -56.474 1.00 52.94 169 ALA A N 1
ATOM 1425 C CA . ALA A 1 169 ? 35.418 12.451 -57.047 1.00 52.94 169 ALA A CA 1
ATOM 1426 C C . ALA A 1 169 ? 36.433 12.560 -58.206 1.00 52.94 169 ALA A C 1
ATOM 1428 O O . ALA A 1 169 ? 36.490 13.595 -58.858 1.00 52.94 169 ALA A O 1
ATOM 1429 N N . GLU A 1 170 ? 37.195 11.497 -58.498 1.00 54.16 170 GLU A N 1
ATOM 1430 C CA . GLU A 1 170 ? 38.307 11.533 -59.467 1.00 54.16 170 GLU A CA 1
ATOM 1431 C C . GLU A 1 170 ? 38.204 10.484 -60.592 1.00 54.16 170 GLU A C 1
ATOM 1433 O O . GLU A 1 170 ? 39.150 10.276 -61.338 1.00 54.16 170 GLU A O 1
ATOM 1438 N N . ASN A 1 171 ? 37.032 9.861 -60.772 1.00 50.00 171 ASN A N 1
ATOM 1439 C CA . ASN A 1 171 ? 36.709 9.055 -61.961 1.00 50.00 171 ASN A CA 1
ATOM 1440 C C . ASN A 1 171 ? 35.572 9.686 -62.781 1.00 50.00 171 ASN A C 1
ATOM 1442 O O . ASN A 1 171 ? 34.750 8.997 -63.379 1.00 50.00 171 ASN A O 1
ATOM 1446 N N . ALA A 1 172 ? 35.555 11.017 -62.845 1.00 48.69 172 ALA A N 1
ATOM 1447 C CA . ALA A 1 172 ? 35.009 11.739 -63.988 1.00 48.69 172 ALA A CA 1
ATOM 1448 C C . ALA A 1 172 ? 36.098 11.865 -65.072 1.00 48.69 172 ALA A C 1
ATOM 1450 O O . ALA A 1 172 ? 36.348 12.944 -65.597 1.00 48.69 172 ALA A O 1
ATOM 1451 N N . GLN A 1 173 ? 36.787 10.762 -65.388 1.00 55.25 173 GLN A N 1
ATOM 1452 C CA . GLN A 1 173 ? 37.409 10.647 -66.697 1.00 55.25 173 GLN A CA 1
ATOM 1453 C C . GLN A 1 173 ? 36.262 10.424 -67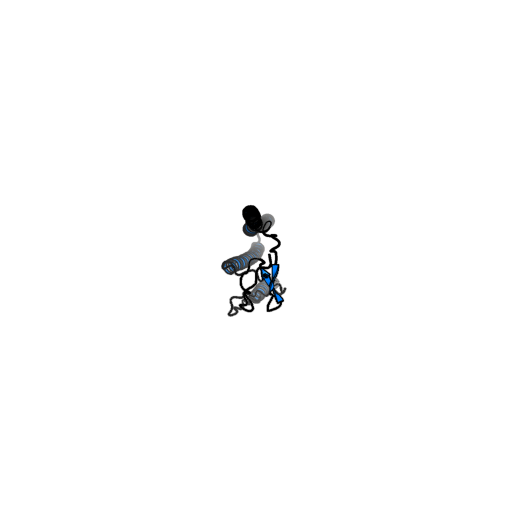.670 1.00 55.25 173 GLN A C 1
ATOM 1455 O O . GLN A 1 173 ? 35.620 9.374 -67.681 1.00 55.25 173 GLN A O 1
ATOM 1460 N N . GLU A 1 174 ? 35.969 11.472 -68.426 1.00 57.34 174 GLU A N 1
ATOM 1461 C CA . GLU A 1 174 ? 35.256 11.425 -69.689 1.00 57.34 174 GLU A CA 1
ATOM 1462 C C . GLU A 1 174 ? 35.916 10.332 -70.541 1.00 57.34 174 GLU A C 1
ATOM 1464 O O . GLU A 1 174 ? 36.909 10.565 -71.223 1.00 57.34 174 GLU A O 1
ATOM 1469 N N . LEU A 1 175 ? 35.442 9.087 -70.402 1.00 61.81 175 LEU A N 1
ATOM 1470 C CA . LEU A 1 175 ? 35.866 7.990 -71.256 1.00 61.81 175 LEU A CA 1
ATOM 1471 C C . LEU A 1 175 ? 35.466 8.401 -72.665 1.00 61.81 175 LEU A C 1
ATOM 1473 O O . LEU A 1 175 ? 34.286 8.334 -73.037 1.00 61.81 175 LEU A O 1
ATOM 1477 N N . GLU A 1 176 ? 36.454 8.851 -73.433 1.00 73.69 176 GLU A N 1
ATOM 1478 C CA . GLU A 1 176 ? 36.304 9.006 -74.862 1.00 73.69 176 GLU A CA 1
ATOM 1479 C C . GLU A 1 176 ? 35.703 7.700 -75.386 1.00 73.69 176 GLU A C 1
ATOM 1481 O O . GLU A 1 176 ? 36.156 6.584 -75.112 1.00 73.69 176 GLU A O 1
ATOM 1486 N N . THR A 1 177 ? 34.559 7.833 -76.027 1.00 84.81 177 THR A N 1
ATOM 1487 C CA . THR A 1 177 ? 33.727 6.709 -76.420 1.00 84.81 177 THR A CA 1
ATOM 1488 C C . THR A 1 177 ? 33.425 6.894 -77.889 1.00 84.81 177 THR A C 1
ATOM 1490 O O . THR A 1 177 ? 32.904 7.932 -78.292 1.00 84.81 177 THR A O 1
ATOM 1493 N N . LYS A 1 178 ? 33.752 5.883 -78.693 1.00 88.25 178 LYS A N 1
ATOM 1494 C CA . LYS A 1 178 ? 33.460 5.850 -80.129 1.00 88.25 178 LYS A CA 1
ATOM 1495 C C . LYS A 1 178 ? 32.237 4.987 -80.402 1.00 88.25 178 LYS A C 1
ATOM 1497 O O . LYS A 1 178 ? 31.826 4.170 -79.576 1.00 88.25 178 LYS A O 1
ATOM 1502 N N . PHE A 1 179 ? 31.645 5.158 -81.575 1.00 90.69 179 PHE A N 1
ATOM 1503 C CA . PHE A 1 179 ? 30.605 4.257 -82.060 1.00 90.69 179 PHE A CA 1
ATOM 1504 C C . PHE A 1 179 ? 31.236 3.128 -82.872 1.00 90.69 179 PHE A C 1
ATOM 1506 O O . PHE A 1 179 ? 32.174 3.345 -83.634 1.00 90.69 179 PHE A O 1
ATOM 1513 N N . CYS A 1 180 ? 30.721 1.914 -82.703 1.00 92.44 180 CYS A N 1
ATOM 1514 C CA . CYS A 1 180 ? 31.165 0.750 -83.453 1.00 92.44 180 CYS A CA 1
ATOM 1515 C C . CYS A 1 180 ? 30.865 0.917 -84.950 1.00 92.44 180 CYS A C 1
ATOM 1517 O O . CYS A 1 180 ? 29.709 1.137 -85.316 1.00 92.44 180 CYS A O 1
ATOM 1519 N N . SER A 1 181 ? 31.866 0.709 -85.809 1.00 90.19 181 SER A N 1
ATOM 1520 C CA . SER A 1 181 ? 31.734 0.801 -87.274 1.00 90.19 181 SER A CA 1
ATOM 1521 C C . SER A 1 181 ? 30.771 -0.227 -87.886 1.00 90.19 181 SER A C 1
ATOM 1523 O O . SER A 1 181 ? 30.236 -0.002 -88.966 1.00 90.19 181 SER A O 1
ATOM 1525 N N . HIS A 1 182 ? 30.522 -1.347 -87.197 1.00 90.62 182 HIS A N 1
ATOM 1526 C CA . HIS A 1 182 ? 29.672 -2.431 -87.698 1.00 90.62 182 HIS A CA 1
ATOM 1527 C C . HIS A 1 182 ? 28.225 -2.365 -87.202 1.00 90.62 182 HIS A C 1
ATOM 1529 O O . HIS A 1 182 ? 27.307 -2.6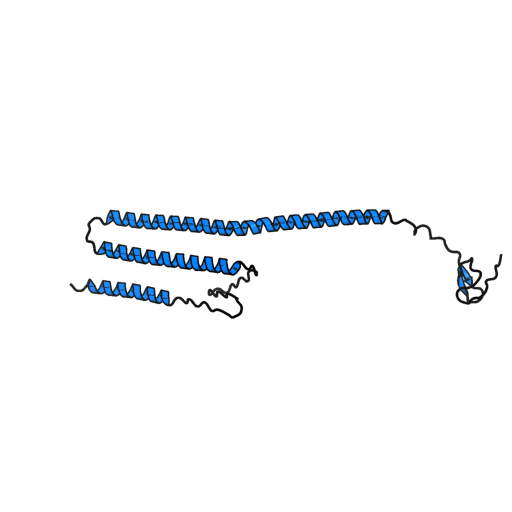39 -87.968 1.00 90.62 182 HIS A O 1
ATOM 1535 N N . CYS A 1 183 ? 28.007 -2.057 -85.917 1.00 93.00 183 CYS A N 1
ATOM 1536 C CA . CYS A 1 183 ? 26.670 -2.109 -85.306 1.00 93.00 183 CYS A CA 1
ATOM 1537 C C . CYS A 1 183 ? 26.161 -0.766 -84.764 1.00 93.00 183 CYS A C 1
ATOM 1539 O O . CYS A 1 183 ? 25.026 -0.697 -84.297 1.00 93.00 183 CYS A O 1
ATOM 1541 N N . GLY A 1 184 ? 26.987 0.285 -84.770 1.00 90.06 184 GLY A N 1
ATOM 1542 C CA . GLY A 1 184 ? 26.606 1.624 -84.314 1.00 90.06 184 GLY A CA 1
ATOM 1543 C C . GLY A 1 184 ? 26.452 1.785 -82.798 1.00 90.06 184 GLY A C 1
ATOM 1544 O O . GLY A 1 184 ? 26.033 2.846 -82.345 1.00 90.06 184 GLY A O 1
ATOM 1545 N N . LYS A 1 185 ? 26.777 0.773 -81.981 1.00 92.12 185 LYS A N 1
ATOM 1546 C CA . LYS A 1 185 ? 26.723 0.890 -80.512 1.00 92.12 185 LYS A CA 1
ATOM 1547 C C . LYS A 1 185 ? 27.935 1.630 -79.950 1.00 92.12 185 LYS A C 1
ATOM 1549 O O . LYS A 1 185 ? 29.035 1.519 -80.484 1.00 92.12 185 LYS A O 1
ATOM 1554 N N . LYS A 1 186 ? 27.728 2.359 -78.851 1.00 92.44 186 LYS A N 1
ATOM 1555 C CA . LYS A 1 186 ? 28.771 3.114 -78.144 1.00 92.44 186 LYS A CA 1
ATOM 1556 C C . LYS A 1 186 ? 29.703 2.157 -77.388 1.00 92.44 186 LYS A C 1
ATOM 1558 O O . LYS A 1 186 ? 29.227 1.313 -76.630 1.00 92.44 186 LYS A O 1
ATOM 1563 N N . ILE A 1 187 ? 31.005 2.282 -77.616 1.00 90.56 187 ILE A N 1
ATOM 1564 C CA . ILE A 1 187 ? 32.076 1.455 -77.045 1.00 90.56 187 ILE A CA 1
ATOM 1565 C C . ILE A 1 187 ? 33.227 2.349 -76.561 1.00 90.56 187 ILE A C 1
ATOM 1567 O O . ILE A 1 187 ? 33.291 3.528 -76.918 1.00 90.56 187 ILE A O 1
ATOM 1571 N N . LYS A 1 188 ? 34.134 1.812 -75.739 1.00 89.00 188 LYS A N 1
ATOM 1572 C CA . LYS A 1 188 ? 35.322 2.554 -75.284 1.00 89.00 188 LYS A CA 1
ATOM 1573 C C . LYS A 1 188 ? 36.262 2.862 -76.461 1.00 89.00 188 LYS A C 1
ATOM 1575 O O . LYS A 1 188 ? 36.336 2.066 -77.401 1.00 89.00 188 LYS A O 1
ATOM 1580 N N . ASN A 1 189 ? 36.954 4.008 -76.442 1.00 86.12 189 ASN A N 1
ATOM 1581 C CA . ASN A 1 189 ? 37.820 4.421 -77.559 1.00 86.12 189 ASN A CA 1
ATOM 1582 C C . ASN A 1 189 ? 38.942 3.415 -77.860 1.00 86.12 189 ASN A C 1
ATOM 1584 O O . ASN A 1 189 ? 39.285 3.193 -79.021 1.00 86.12 189 ASN A O 1
ATOM 1588 N N . ASP A 1 190 ? 39.459 2.772 -76.821 1.00 86.00 190 ASP A N 1
ATOM 1589 C CA . ASP A 1 190 ? 40.551 1.799 -76.837 1.00 86.00 190 ASP A CA 1
ATOM 1590 C C . ASP A 1 190 ? 40.104 0.364 -77.166 1.00 86.00 190 ASP A C 1
ATOM 1592 O O . ASP A 1 190 ? 40.939 -0.525 -77.320 1.00 86.00 190 ASP A O 1
ATOM 1596 N N . ALA A 1 191 ? 38.801 0.111 -77.326 1.00 86.12 191 ALA A N 1
ATOM 1597 C CA . ALA A 1 191 ? 38.313 -1.222 -77.655 1.00 86.12 191 ALA A CA 1
ATOM 1598 C C . ALA A 1 191 ? 38.700 -1.622 -79.094 1.00 86.12 191 ALA A C 1
ATOM 1600 O O . ALA A 1 191 ? 38.246 -1.015 -80.074 1.00 86.12 191 ALA A O 1
ATOM 1601 N N . GLU A 1 192 ? 39.506 -2.683 -79.220 1.00 90.25 192 GLU A N 1
ATOM 1602 C CA . GLU A 1 192 ? 39.841 -3.329 -80.500 1.00 90.25 192 GLU A CA 1
ATOM 1603 C C . GLU A 1 192 ? 38.664 -4.123 -81.080 1.00 90.25 192 GLU A C 1
ATOM 1605 O O . GLU A 1 192 ? 38.558 -4.287 -82.295 1.00 90.25 192 GLU A O 1
ATOM 1610 N N . PHE A 1 193 ? 37.758 -4.601 -80.226 1.00 91.94 193 PHE A N 1
ATOM 1611 C CA . PHE A 1 193 ? 36.597 -5.396 -80.616 1.00 91.94 193 PHE A CA 1
ATOM 1612 C C . PHE A 1 193 ? 35.332 -4.844 -79.971 1.00 91.94 193 PHE A C 1
ATOM 1614 O O . PHE A 1 193 ? 35.331 -4.408 -78.821 1.00 91.94 193 PHE A O 1
ATOM 1621 N N . CYS A 1 194 ? 34.228 -4.872 -80.713 1.00 93.38 194 CYS A N 1
ATOM 1622 C CA . CYS A 1 194 ? 32.938 -4.495 -80.161 1.00 93.38 194 CYS A CA 1
ATOM 1623 C C . CYS A 1 194 ? 32.403 -5.606 -79.253 1.00 93.38 194 CYS A C 1
ATOM 1625 O O . CYS A 1 194 ? 32.120 -6.706 -79.725 1.00 93.38 194 CYS A O 1
ATOM 1627 N N . GLU A 1 195 ? 32.163 -5.288 -77.983 1.00 93.12 195 GLU A N 1
ATOM 1628 C CA . GLU A 1 195 ? 31.581 -6.215 -76.999 1.00 93.12 195 GLU A CA 1
ATOM 1629 C C . GLU A 1 195 ? 30.180 -6.722 -77.390 1.00 93.12 195 GLU A C 1
ATOM 1631 O O . GLU A 1 195 ? 29.738 -7.762 -76.913 1.00 93.12 195 GLU A O 1
ATOM 1636 N N . TYR A 1 196 ? 29.473 -6.009 -78.274 1.00 93.62 196 TYR A N 1
ATOM 1637 C CA . TYR A 1 196 ? 28.106 -6.357 -78.664 1.00 93.62 196 TYR A CA 1
ATOM 1638 C C . TYR A 1 196 ? 28.008 -7.214 -79.925 1.00 93.62 196 TYR A C 1
ATOM 1640 O O . TYR A 1 196 ? 27.100 -8.034 -80.019 1.00 93.62 196 TYR A O 1
ATOM 1648 N N . CYS A 1 197 ? 28.876 -6.996 -80.916 1.00 93.69 197 CYS A N 1
ATOM 1649 C CA . CYS A 1 197 ? 28.799 -7.706 -82.199 1.00 93.69 197 CYS A CA 1
ATOM 1650 C C . CYS A 1 197 ? 30.036 -8.549 -82.523 1.00 93.69 197 CYS A C 1
ATOM 1652 O O . CYS A 1 197 ? 30.030 -9.251 -83.529 1.00 93.69 197 CYS A O 1
ATOM 1654 N N . GLY A 1 198 ? 31.103 -8.466 -81.722 1.00 91.75 198 GLY A N 1
ATOM 1655 C CA . GLY A 1 198 ? 32.369 -9.163 -81.967 1.00 91.75 198 GLY A CA 1
ATOM 1656 C C . GLY A 1 198 ? 33.187 -8.609 -83.141 1.00 91.75 198 GLY A C 1
ATOM 1657 O O . GLY A 1 198 ? 34.258 -9.132 -83.436 1.00 91.75 198 GLY A O 1
ATOM 1658 N N . GLY A 1 199 ? 32.714 -7.554 -83.814 1.00 89.75 199 GLY A N 1
ATOM 1659 C CA . GLY A 1 199 ? 33.406 -6.944 -84.949 1.00 89.75 199 GLY A CA 1
ATOM 1660 C C . GLY A 1 199 ? 34.672 -6.195 -84.526 1.00 89.75 199 GLY A C 1
ATOM 1661 O O . GLY A 1 199 ? 34.640 -5.399 -83.578 1.00 89.75 199 GLY A O 1
ATOM 1662 N N . LYS A 1 200 ? 35.775 -6.419 -85.246 1.00 92.19 200 LYS A N 1
ATOM 1663 C CA . LYS A 1 200 ? 37.049 -5.717 -85.043 1.00 92.19 200 LYS A CA 1
ATOM 1664 C C . LYS A 1 200 ? 36.921 -4.250 -85.462 1.00 92.19 200 LYS A C 1
ATOM 1666 O O . LYS A 1 200 ? 36.324 -3.953 -86.489 1.00 92.19 200 LYS A O 1
ATOM 1671 N N . GLN A 1 201 ? 37.442 -3.335 -84.656 1.00 90.19 201 GLN A N 1
ATOM 1672 C CA . GLN A 1 201 ? 37.436 -1.903 -84.938 1.00 90.19 201 GLN A CA 1
ATOM 1673 C C . GLN A 1 201 ? 38.731 -1.532 -85.662 1.00 90.19 201 GLN A C 1
ATOM 1675 O O . GLN A 1 201 ? 39.822 -1.787 -85.156 1.00 90.19 201 GLN A O 1
ATOM 1680 N N . GLU A 1 202 ? 38.622 -0.946 -86.852 1.00 80.06 202 GLU A N 1
ATOM 1681 C CA . GLU A 1 202 ? 39.783 -0.415 -87.567 1.00 80.06 202 GLU A CA 1
ATOM 1682 C C . GLU A 1 202 ? 40.206 0.920 -86.947 1.00 80.06 202 GLU A C 1
ATOM 1684 O O . GLU A 1 202 ? 39.384 1.810 -86.723 1.00 80.06 202 GLU A O 1
ATOM 1689 N N . TYR A 1 203 ? 41.495 1.047 -86.632 1.00 68.38 203 TYR A N 1
ATOM 1690 C CA . TYR A 1 203 ? 42.071 2.282 -86.112 1.00 68.38 203 TYR A CA 1
ATOM 1691 C C . TYR A 1 203 ? 42.212 3.266 -87.274 1.00 68.38 203 TYR A C 1
ATOM 1693 O O . TYR A 1 203 ? 43.027 3.055 -88.169 1.00 68.38 203 TYR A O 1
ATOM 1701 N N . THR A 1 204 ? 41.400 4.319 -87.292 1.00 59.41 204 THR A N 1
ATOM 1702 C CA . THR A 1 204 ? 41.625 5.451 -88.198 1.00 59.41 204 THR A CA 1
ATOM 1703 C C . THR A 1 204 ? 42.473 6.462 -87.431 1.00 59.41 204 THR A C 1
ATOM 1705 O O . THR A 1 204 ? 41.989 7.035 -86.457 1.00 59.41 204 THR A O 1
ATOM 1708 N N . LEU A 1 205 ? 43.758 6.563 -87.792 1.00 47.66 205 LEU A N 1
ATOM 1709 C CA . LEU A 1 205 ? 44.699 7.565 -87.269 1.00 47.66 205 LEU A CA 1
ATOM 1710 C C . LEU A 1 205 ? 44.319 8.975 -87.731 1.00 47.66 205 LEU A C 1
ATOM 1712 O O . LEU A 1 205 ? 43.909 9.105 -88.908 1.00 47.66 205 LEU A O 1
#